Protein AF-A0AAD3CX55-F1 (afdb_monomer)

Mean predicted aligned error: 19.11 Å

Radius of gyration: 34.29 Å; Cα contacts (8 Å, |Δi|>4): 95; chains: 1; bounding box: 76×74×86 Å

Structure (mmCIF, N/CA/C/O backbone):
data_AF-A0AAD3CX55-F1
#
_entry.id   AF-A0AAD3CX55-F1
#
loop_
_atom_site.group_PDB
_atom_site.id
_atom_site.type_symbol
_atom_site.label_atom_id
_atom_site.label_alt_id
_atom_site.label_comp_id
_atom_site.label_asym_id
_atom_site.label_entity_id
_atom_site.label_seq_id
_atom_site.pdbx_PDB_ins_code
_atom_site.Cartn_x
_atom_site.Cartn_y
_atom_site.Cartn_z
_atom_site.occupancy
_atom_site.B_iso_or_equiv
_atom_site.auth_seq_id
_atom_site.auth_comp_id
_atom_site.auth_asym_id
_atom_site.auth_atom_id
_atom_site.pdbx_PDB_model_num
ATOM 1 N N . MET A 1 1 ? 18.102 -23.848 -0.482 1.00 54.81 1 MET A N 1
ATOM 2 C CA . MET A 1 1 ? 17.714 -22.697 -1.335 1.00 54.81 1 MET A CA 1
ATOM 3 C C . MET A 1 1 ? 17.842 -21.338 -0.644 1.00 54.81 1 MET A C 1
ATOM 5 O O . MET A 1 1 ? 18.483 -20.476 -1.224 1.00 54.81 1 MET A O 1
ATOM 9 N N . ARG A 1 2 ? 17.344 -21.134 0.589 1.00 57.88 2 ARG A N 1
ATOM 10 C CA . ARG A 1 2 ? 17.402 -19.818 1.277 1.00 57.88 2 ARG A CA 1
ATOM 11 C C . ARG A 1 2 ? 18.811 -19.206 1.385 1.00 57.88 2 ARG A C 1
ATOM 13 O O . ARG A 1 2 ? 18.970 -18.018 1.160 1.00 57.88 2 ARG A O 1
ATOM 20 N N . ARG A 1 3 ? 19.846 -20.026 1.621 1.00 59.53 3 ARG A N 1
ATOM 21 C CA . ARG A 1 3 ? 21.245 -19.557 1.704 1.00 59.53 3 ARG A CA 1
ATOM 22 C C . ARG A 1 3 ? 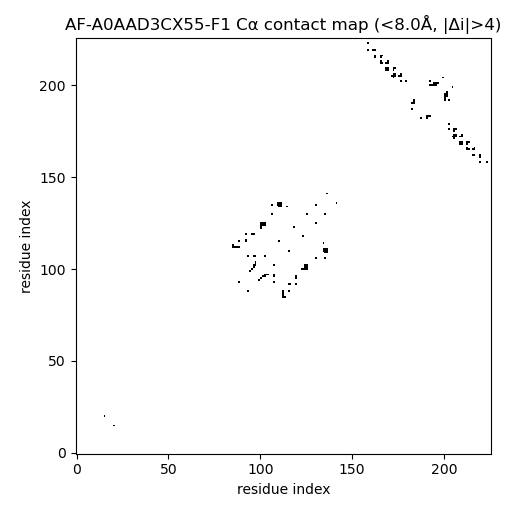21.802 -19.018 0.380 1.00 59.53 3 ARG A C 1
ATOM 24 O O . ARG A 1 3 ? 22.586 -18.081 0.404 1.00 59.53 3 ARG A O 1
ATOM 31 N N . LEU A 1 4 ? 21.372 -19.565 -0.761 1.00 69.25 4 LEU A N 1
ATOM 32 C CA . LEU A 1 4 ? 21.818 -19.093 -2.078 1.00 69.25 4 LEU A CA 1
ATOM 33 C C . LEU A 1 4 ? 21.201 -17.725 -2.409 1.00 69.25 4 LEU A C 1
ATOM 35 O O . LEU A 1 4 ? 21.863 -16.861 -2.970 1.00 69.25 4 LEU A O 1
ATOM 39 N N . GLN A 1 5 ? 19.947 -17.520 -2.000 1.00 72.75 5 GLN A N 1
ATOM 40 C CA . GLN A 1 5 ? 19.222 -16.266 -2.195 1.00 72.75 5 GLN A CA 1
ATOM 41 C C . GLN A 1 5 ? 19.818 -15.128 -1.356 1.00 72.75 5 GLN A C 1
ATOM 43 O O . GLN A 1 5 ? 19.959 -14.016 -1.854 1.00 72.75 5 GLN A O 1
ATOM 48 N N . THR A 1 6 ? 20.233 -15.407 -0.116 1.00 78.44 6 THR A N 1
ATOM 49 C CA . THR A 1 6 ? 20.917 -14.415 0.727 1.00 78.44 6 THR A CA 1
ATOM 50 C C . THR A 1 6 ? 22.265 -14.009 0.134 1.00 78.44 6 THR A C 1
ATOM 52 O O . THR A 1 6 ? 22.566 -12.823 0.081 1.00 78.44 6 THR A O 1
ATOM 55 N N . ILE A 1 7 ? 23.049 -14.968 -0.370 1.00 81.19 7 ILE A N 1
ATOM 56 C CA . ILE A 1 7 ? 24.344 -14.681 -1.008 1.00 81.19 7 ILE A CA 1
ATOM 57 C C . ILE A 1 7 ? 24.147 -13.842 -2.276 1.00 81.19 7 ILE A C 1
ATOM 59 O O . ILE A 1 7 ? 24.858 -12.861 -2.469 1.00 81.19 7 ILE A O 1
ATOM 63 N N . LEU A 1 8 ? 23.146 -14.170 -3.101 1.00 81.81 8 LEU A N 1
ATOM 64 C CA . LEU A 1 8 ? 22.839 -13.404 -4.308 1.00 81.81 8 LEU A CA 1
ATOM 65 C C . LEU A 1 8 ? 22.426 -11.960 -3.980 1.00 81.81 8 LEU A C 1
ATOM 67 O O . LEU A 1 8 ? 22.900 -11.040 -4.633 1.00 81.81 8 LEU A O 1
ATOM 71 N N . LEU A 1 9 ? 21.591 -11.752 -2.954 1.00 80.81 9 LEU A N 1
ATOM 72 C CA . LEU A 1 9 ? 21.161 -10.415 -2.526 1.00 80.81 9 LEU A CA 1
ATOM 73 C C . LEU A 1 9 ? 22.305 -9.586 -1.936 1.00 80.81 9 LEU A C 1
ATOM 75 O O . LEU A 1 9 ? 22.371 -8.387 -2.188 1.00 80.81 9 LEU A O 1
ATOM 79 N N . VAL A 1 10 ? 23.219 -10.212 -1.190 1.00 85.00 10 VAL A N 1
ATOM 80 C CA . VAL A 1 10 ? 24.410 -9.528 -0.665 1.00 85.00 10 VAL A CA 1
ATOM 81 C C . VAL A 1 10 ? 25.342 -9.132 -1.807 1.00 85.00 10 VAL A C 1
ATOM 83 O O . VAL A 1 10 ? 25.789 -7.992 -1.844 1.00 85.00 10 VAL A O 1
ATOM 86 N N . LEU A 1 11 ? 25.578 -10.019 -2.778 1.00 81.69 11 LEU A N 1
ATOM 87 C CA . LEU A 1 11 ? 26.397 -9.699 -3.950 1.00 81.69 11 LEU A CA 1
ATOM 88 C C . LEU A 1 11 ? 25.761 -8.603 -4.815 1.00 81.69 11 LEU A C 1
ATOM 90 O O . LEU A 1 11 ? 26.472 -7.715 -5.271 1.00 81.69 11 LEU A O 1
ATOM 94 N N . LEU A 1 12 ? 24.434 -8.606 -4.981 1.00 77.31 12 LEU A N 1
ATOM 95 C CA . LEU A 1 12 ? 23.715 -7.532 -5.673 1.00 77.31 12 LEU A CA 1
ATOM 96 C C . LEU A 1 12 ? 23.784 -6.208 -4.904 1.00 77.31 12 LEU A C 1
ATOM 98 O O . LEU A 1 12 ? 23.973 -5.162 -5.514 1.00 77.31 12 LEU A O 1
ATOM 102 N N . GLY A 1 13 ? 23.672 -6.245 -3.574 1.00 76.44 13 GLY A N 1
ATOM 103 C CA . GLY A 1 13 ? 23.802 -5.066 -2.719 1.00 76.44 13 GLY A CA 1
ATOM 104 C C . GLY A 1 13 ? 25.204 -4.460 -2.765 1.00 76.44 13 GLY A C 1
ATOM 105 O O . GLY A 1 13 ? 25.332 -3.246 -2.891 1.00 76.44 13 GLY A O 1
ATOM 106 N N . VAL A 1 14 ? 26.248 -5.296 -2.735 1.00 74.56 14 VAL A N 1
ATOM 107 C CA . VAL A 1 14 ? 27.645 -4.859 -2.887 1.00 74.56 14 VAL A CA 1
ATOM 108 C C . VAL A 1 14 ? 27.882 -4.307 -4.292 1.00 74.56 14 VAL A C 1
ATOM 110 O O . VAL A 1 14 ? 28.414 -3.213 -4.418 1.00 74.56 14 VAL A O 1
ATOM 113 N N . TYR A 1 15 ? 27.396 -4.986 -5.336 1.00 73.19 15 TYR A N 1
ATOM 114 C CA . TYR A 1 15 ? 27.537 -4.529 -6.720 1.00 73.19 15 TYR A CA 1
ATOM 115 C C . TYR A 1 15 ? 26.836 -3.187 -6.970 1.00 73.19 15 TYR A C 1
ATOM 117 O O . TYR A 1 15 ? 27.417 -2.305 -7.597 1.00 73.19 15 TYR A O 1
ATOM 125 N N . ILE A 1 16 ? 25.619 -2.993 -6.442 1.00 68.69 16 ILE A N 1
ATOM 126 C CA . ILE A 1 16 ? 24.891 -1.715 -6.523 1.00 68.69 16 ILE A CA 1
ATOM 127 C C . ILE A 1 16 ? 25.610 -0.638 -5.709 1.00 68.69 16 ILE A C 1
ATOM 129 O O . ILE A 1 16 ? 25.750 0.480 -6.185 1.00 68.69 16 ILE A O 1
ATOM 133 N N . HIS A 1 17 ? 26.097 -0.949 -4.507 1.00 71.12 17 HIS A N 1
ATOM 134 C CA . HIS A 1 17 ? 26.827 0.019 -3.687 1.00 71.12 17 HIS A CA 1
ATOM 135 C C . HIS A 1 17 ? 28.167 0.430 -4.319 1.00 71.12 17 HIS A C 1
ATOM 137 O O . HIS A 1 17 ? 28.607 1.561 -4.142 1.00 71.12 17 HIS A O 1
ATOM 143 N N . GLU A 1 18 ? 28.815 -0.464 -5.062 1.00 64.25 18 GLU A N 1
ATOM 144 C CA . GLU A 1 18 ? 30.083 -0.197 -5.744 1.00 64.25 18 GLU A CA 1
ATOM 145 C C . GLU A 1 18 ? 29.878 0.547 -7.074 1.00 64.25 18 GLU A C 1
ATOM 147 O O . GLU A 1 18 ? 30.649 1.444 -7.394 1.00 64.25 18 GLU A O 1
ATOM 152 N N . THR A 1 19 ? 28.787 0.271 -7.801 1.00 61.44 19 THR A N 1
ATOM 153 C CA . THR A 1 19 ? 28.426 1.013 -9.029 1.00 61.44 19 THR A CA 1
ATOM 154 C C . THR A 1 19 ? 27.764 2.366 -8.764 1.00 61.44 19 THR A C 1
ATOM 156 O O . THR A 1 19 ? 27.955 3.293 -9.546 1.00 61.44 19 THR A O 1
ATOM 159 N N . PHE A 1 20 ? 27.022 2.515 -7.664 1.00 58.84 20 PHE A N 1
ATOM 160 C CA . PHE A 1 20 ? 26.419 3.785 -7.228 1.00 58.84 20 PHE A CA 1
ATOM 161 C C . PHE A 1 20 ? 27.202 4.473 -6.104 1.00 58.84 20 PHE A C 1
ATOM 163 O O . PHE A 1 20 ? 26.755 5.481 -5.547 1.00 58.84 20 PHE A O 1
ATOM 170 N N . GLY A 1 21 ? 28.382 3.952 -5.773 1.00 50.09 21 GLY A N 1
ATOM 171 C CA . GLY A 1 21 ? 29.293 4.573 -4.832 1.00 50.09 21 GLY A CA 1
ATOM 172 C C . GLY A 1 21 ? 29.711 5.948 -5.340 1.00 50.09 21 GLY A C 1
ATOM 173 O O . GLY A 1 21 ? 30.349 6.068 -6.379 1.00 50.09 21 GLY A O 1
ATOM 174 N N . PHE A 1 22 ? 29.400 6.974 -4.545 1.00 46.91 22 PHE A N 1
ATOM 175 C CA . PHE A 1 22 ? 29.919 8.340 -4.662 1.00 46.91 22 PHE A CA 1
ATOM 176 C C . PHE A 1 22 ? 29.215 9.309 -5.631 1.00 46.91 22 PHE A C 1
ATOM 178 O O . PHE A 1 22 ? 29.844 10.033 -6.395 1.00 46.91 22 PHE A O 1
ATOM 185 N N . VAL A 1 23 ? 27.904 9.487 -5.465 1.00 45.22 23 VAL A N 1
ATOM 186 C CA . VAL A 1 23 ? 27.331 10.843 -5.564 1.00 45.22 23 VAL A CA 1
ATOM 187 C C . VAL A 1 23 ? 26.742 11.195 -4.207 1.00 45.22 23 VAL A C 1
ATOM 189 O O . VAL A 1 23 ? 25.539 11.125 -3.978 1.00 45.22 23 VAL A O 1
ATOM 192 N N . THR A 1 24 ? 27.612 11.548 -3.262 1.00 45.56 24 THR A N 1
ATOM 193 C CA . THR A 1 24 ? 27.180 12.396 -2.154 1.00 45.56 24 THR A CA 1
ATOM 194 C C . THR A 1 24 ? 26.895 13.772 -2.758 1.00 45.56 24 THR A C 1
ATOM 196 O O . THR A 1 24 ? 27.799 14.382 -3.335 1.00 45.56 24 THR A O 1
ATOM 199 N N . PRO A 1 25 ? 25.657 14.293 -2.697 1.00 45.31 25 PRO A N 1
ATOM 200 C CA . PRO A 1 25 ? 25.433 15.681 -3.049 1.00 45.31 25 PRO A CA 1
ATOM 201 C C . PRO A 1 25 ? 26.160 16.527 -2.002 1.00 45.31 25 PRO A C 1
ATOM 203 O O . PRO A 1 25 ? 25.707 16.680 -0.868 1.00 45.31 25 PRO A O 1
ATOM 206 N N . SER A 1 26 ? 27.330 17.041 -2.381 1.00 44.09 26 SER A N 1
ATOM 207 C CA . SER A 1 26 ? 27.997 18.130 -1.682 1.00 44.09 26 SER A CA 1
ATOM 208 C C . SER A 1 26 ? 27.007 19.291 -1.607 1.00 44.09 26 SER A C 1
ATOM 210 O O . SER A 1 26 ? 26.743 19.975 -2.596 1.00 44.09 26 SER A O 1
ATOM 212 N N . LEU A 1 27 ? 26.396 19.463 -0.434 1.00 48.78 27 LEU A N 1
ATOM 213 C CA . LEU A 1 27 ? 25.555 20.600 -0.077 1.00 48.78 27 LEU A CA 1
ATOM 214 C C . LEU A 1 27 ? 26.445 21.844 0.036 1.00 48.78 27 LEU A C 1
ATOM 216 O O . LEU A 1 27 ? 26.740 22.330 1.125 1.00 48.78 27 LEU A O 1
ATOM 220 N N . GLN A 1 28 ? 26.889 22.369 -1.102 1.00 50.47 28 GLN A N 1
ATOM 221 C CA . GLN A 1 28 ? 27.401 23.725 -1.188 1.00 50.47 28 GLN A CA 1
ATOM 222 C C . GLN A 1 28 ? 26.455 24.581 -2.027 1.00 50.47 28 GLN A C 1
ATOM 224 O O . GLN A 1 28 ? 26.295 24.395 -3.225 1.00 50.47 28 GLN A O 1
ATOM 229 N N . ASN A 1 29 ? 25.880 25.568 -1.339 1.00 50.28 29 ASN A N 1
ATOM 230 C CA . ASN A 1 29 ? 25.383 26.829 -1.874 1.00 50.28 29 ASN A CA 1
ATOM 231 C C . ASN A 1 29 ? 24.276 26.784 -2.934 1.00 50.28 29 ASN A C 1
ATOM 233 O O . ASN A 1 29 ? 24.518 26.940 -4.123 1.00 50.28 29 ASN A O 1
ATOM 237 N N . THR A 1 30 ? 23.037 26.884 -2.454 1.00 45.19 30 THR A N 1
ATOM 238 C CA . THR A 1 30 ? 22.093 27.858 -3.022 1.00 45.19 30 THR A CA 1
ATOM 239 C C . THR A 1 30 ? 21.435 28.665 -1.901 1.00 45.19 30 THR A C 1
ATOM 241 O O . THR A 1 30 ? 20.287 28.471 -1.512 1.00 45.19 30 THR A O 1
ATOM 244 N N . LYS A 1 31 ? 22.181 29.649 -1.381 1.00 53.34 31 LYS A N 1
ATOM 245 C CA . LYS A 1 31 ? 21.567 30.882 -0.876 1.00 53.34 31 LYS A CA 1
ATOM 246 C C . LYS A 1 31 ? 20.930 31.587 -2.074 1.00 53.34 31 LYS A C 1
ATOM 248 O O . LYS A 1 31 ? 21.621 32.367 -2.707 1.00 53.34 31 LYS A O 1
ATOM 253 N N . LEU A 1 32 ? 19.673 31.304 -2.409 1.00 55.66 32 LEU A N 1
ATOM 254 C CA . LEU A 1 32 ? 18.788 32.257 -3.095 1.00 55.66 32 LEU A CA 1
ATOM 255 C C . LEU A 1 32 ? 17.376 31.667 -3.236 1.00 55.66 32 LEU A C 1
ATOM 257 O O . LEU A 1 32 ? 16.954 31.291 -4.318 1.00 55.66 32 LEU A O 1
ATOM 261 N N . PHE A 1 33 ? 16.605 31.611 -2.151 1.00 45.16 33 PHE A N 1
ATOM 262 C CA . PHE A 1 33 ? 15.153 31.722 -2.297 1.00 45.16 33 PHE A CA 1
ATOM 263 C C . PHE A 1 33 ? 14.591 32.600 -1.187 1.00 45.16 33 PHE A C 1
ATOM 265 O O . PHE A 1 33 ? 14.435 32.216 -0.030 1.00 45.16 33 PHE A O 1
ATOM 272 N N . SER A 1 34 ? 14.377 33.846 -1.591 1.00 49.59 34 SER A N 1
ATOM 273 C CA . SER A 1 34 ? 13.766 34.915 -0.829 1.00 49.59 34 SER A CA 1
ATOM 274 C C . SER A 1 34 ? 12.289 34.606 -0.568 1.00 49.59 34 SER A C 1
ATOM 276 O O . SER A 1 34 ? 11.504 34.414 -1.493 1.00 49.59 34 SER A O 1
ATOM 278 N N . SER A 1 35 ? 11.952 34.570 0.720 1.00 54.66 35 SER A N 1
ATOM 279 C CA . SER A 1 35 ? 10.724 35.082 1.333 1.00 54.66 35 SER A CA 1
ATOM 280 C C . SER A 1 35 ? 9.385 34.793 0.634 1.00 54.66 35 SER A C 1
ATOM 282 O O . SER A 1 35 ? 8.845 35.609 -0.114 1.00 54.66 35 SER A O 1
ATOM 284 N N . LYS A 1 36 ? 8.743 33.688 1.031 1.00 49.25 36 LYS A N 1
ATOM 285 C CA . LYS A 1 36 ? 7.276 33.615 1.097 1.00 49.25 36 LYS A CA 1
ATOM 286 C C . LYS A 1 36 ? 6.848 33.167 2.492 1.00 49.25 36 LYS A C 1
ATOM 288 O O . LYS A 1 36 ? 7.008 32.013 2.867 1.00 49.25 36 LYS A O 1
ATOM 293 N N . LYS A 1 37 ? 6.333 34.151 3.239 1.00 51.78 37 LYS A N 1
ATOM 294 C CA . LYS A 1 37 ? 5.569 34.092 4.496 1.00 51.78 37 LYS A CA 1
ATOM 295 C C . LYS A 1 37 ? 5.225 32.679 4.980 1.00 51.78 37 LYS A C 1
ATOM 297 O O . LYS A 1 37 ? 4.217 32.090 4.597 1.00 51.78 37 LYS A O 1
ATOM 302 N N . GLN A 1 38 ? 6.025 32.219 5.930 1.00 44.81 38 GLN A N 1
ATOM 303 C CA . GLN A 1 38 ? 5.695 31.136 6.839 1.00 44.81 38 GLN A CA 1
ATOM 304 C C . GLN A 1 38 ? 4.594 31.651 7.780 1.00 44.81 38 GLN A C 1
ATOM 306 O O . GLN A 1 38 ? 4.849 32.420 8.705 1.00 44.81 38 GLN A O 1
ATOM 311 N N . LYS A 1 39 ? 3.336 31.307 7.479 1.00 56.25 39 LYS A N 1
ATOM 312 C CA . LYS A 1 39 ? 2.193 31.560 8.363 1.00 56.25 39 LYS A CA 1
ATOM 313 C C . LYS A 1 39 ? 2.392 30.684 9.600 1.00 56.25 39 LYS A C 1
ATOM 315 O O . LYS A 1 39 ? 2.291 29.460 9.525 1.00 56.25 39 LYS A O 1
ATOM 320 N N . SER A 1 40 ? 2.785 31.330 10.692 1.00 52.09 40 SER A N 1
ATOM 321 C CA . SER A 1 40 ? 3.033 30.734 11.996 1.00 52.09 40 SER A CA 1
ATOM 322 C C . S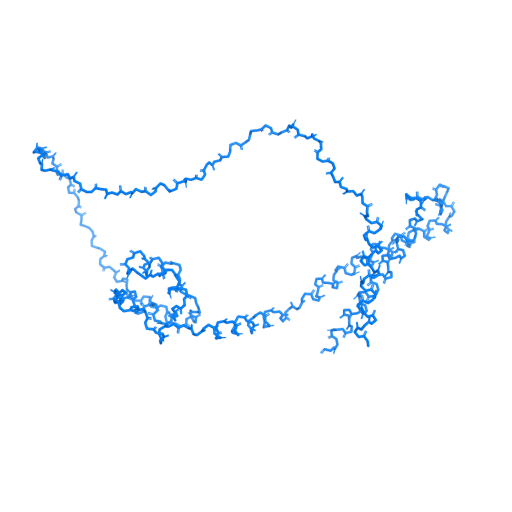ER A 1 40 ? 1.847 29.874 12.432 1.00 52.09 40 SER A C 1
ATOM 324 O O . SER A 1 40 ? 0.691 30.297 12.394 1.00 52.09 40 SER A O 1
ATOM 326 N N . ARG A 1 41 ? 2.140 28.639 12.845 1.00 48.91 41 ARG A N 1
ATOM 327 C CA . ARG A 1 41 ? 1.195 27.836 13.620 1.00 48.91 41 ARG A CA 1
ATOM 328 C C . ARG A 1 41 ? 1.042 28.495 14.998 1.00 48.91 41 ARG A C 1
ATOM 330 O O . ARG A 1 41 ? 2.063 28.876 15.575 1.00 48.91 41 ARG A O 1
ATOM 337 N N . PRO A 1 42 ? -0.181 28.645 15.531 1.00 52.53 42 PRO A N 1
ATOM 338 C CA . PRO A 1 42 ? -0.367 29.145 16.882 1.00 52.53 42 PRO A CA 1
ATOM 339 C C . PRO A 1 42 ? 0.176 28.118 17.878 1.00 52.53 42 PRO A C 1
ATOM 341 O O . PRO A 1 42 ? -0.262 26.971 17.914 1.00 52.53 42 PRO A O 1
ATOM 344 N N . SER A 1 43 ? 1.167 28.554 18.652 1.00 53.78 43 SER A N 1
ATOM 345 C CA . SER A 1 43 ? 1.629 27.884 19.861 1.00 53.78 43 SER A CA 1
ATOM 346 C C . SER A 1 43 ? 0.526 28.007 20.910 1.00 53.78 43 SER A C 1
ATOM 348 O O . SER A 1 43 ? 0.166 29.120 21.300 1.00 53.78 43 SER A O 1
ATOM 350 N N . TYR A 1 44 ? -0.060 26.884 21.317 1.00 58.16 44 TYR A N 1
ATOM 351 C CA . TYR A 1 44 ? -1.072 26.851 22.369 1.00 58.16 44 TYR A CA 1
ATOM 352 C C . TYR A 1 44 ? -0.362 27.098 23.699 1.00 58.16 44 TYR A C 1
ATOM 354 O O . TYR A 1 44 ? 0.297 26.221 24.254 1.00 58.16 44 TYR A O 1
ATOM 362 N N . ARG A 1 45 ? -0.452 28.341 24.171 1.00 50.53 45 ARG A N 1
ATOM 363 C CA . ARG A 1 45 ? -0.052 28.739 25.515 1.00 50.53 45 ARG A CA 1
ATOM 364 C C . ARG A 1 45 ? -1.067 28.128 26.478 1.00 50.53 45 ARG A C 1
ATOM 366 O O . ARG A 1 45 ? -2.245 28.474 26.421 1.00 50.53 45 ARG A O 1
ATOM 373 N N . ILE A 1 46 ? -0.607 27.199 27.309 1.00 50.66 46 ILE A N 1
ATOM 374 C CA . ILE A 1 46 ? -1.345 26.695 28.467 1.00 50.66 46 ILE A CA 1
ATOM 375 C C . ILE A 1 46 ? -1.634 27.915 29.349 1.00 50.66 46 ILE A C 1
ATOM 377 O O . ILE A 1 46 ? -0.711 28.536 29.870 1.00 50.66 46 ILE A O 1
ATOM 381 N N . PHE A 1 47 ? -2.900 28.322 29.407 1.00 49.81 47 PHE A N 1
ATOM 382 C CA . PHE A 1 47 ? -3.385 29.312 30.361 1.00 49.81 47 PHE A CA 1
ATOM 383 C C . PHE A 1 47 ? -3.728 28.553 31.641 1.00 49.81 47 PHE A C 1
ATOM 385 O O . PHE A 1 47 ? -4.784 27.928 31.732 1.00 49.81 47 PHE A O 1
ATOM 392 N N . GLU A 1 48 ? -2.819 28.588 32.611 1.00 55.78 48 GLU A N 1
ATOM 393 C CA . GLU A 1 48 ? -3.184 28.400 34.012 1.00 55.78 48 GLU A CA 1
ATOM 394 C C . GLU A 1 48 ? -4.064 29.593 34.390 1.00 55.78 48 GLU A C 1
ATOM 396 O O . GLU A 1 48 ? -3.621 30.742 34.410 1.00 55.78 48 GLU A O 1
ATOM 401 N N . LYS A 1 49 ? -5.362 29.333 34.554 1.00 50.88 49 LYS A N 1
ATOM 402 C CA . LYS A 1 49 ? -6.321 30.315 35.045 1.00 50.88 49 LYS A CA 1
ATOM 403 C C . LYS A 1 49 ? -6.352 30.188 36.562 1.00 50.88 49 LYS A C 1
ATOM 405 O O . LYS A 1 49 ? -7.103 29.384 37.102 1.00 50.88 49 LYS A O 1
ATOM 410 N N . GLU A 1 50 ? -5.496 30.965 37.208 1.00 54.00 50 GLU A N 1
ATOM 411 C CA . GLU A 1 50 ? -5.591 31.283 38.628 1.00 54.00 50 GLU A CA 1
ATOM 412 C C . GLU A 1 50 ? -6.848 32.146 38.818 1.00 54.00 50 GLU A C 1
ATOM 414 O O . GLU A 1 50 ? -7.050 33.153 38.132 1.00 54.00 50 GLU A O 1
ATOM 419 N N . SER A 1 51 ? -7.770 31.656 39.639 1.00 49.50 51 SER A N 1
ATOM 420 C CA . SER A 1 51 ? -9.053 32.281 39.923 1.00 49.50 51 SER A CA 1
ATOM 421 C C . SER A 1 51 ? -8.957 33.074 41.217 1.00 49.50 51 SER A C 1
ATOM 423 O O . SER A 1 51 ? -9.106 32.492 42.282 1.00 49.50 51 SER A O 1
ATOM 425 N N . ASP A 1 52 ? -8.779 34.383 41.095 1.00 58.97 52 ASP A N 1
ATOM 426 C CA . ASP A 1 52 ? -9.128 35.358 42.125 1.00 58.97 52 ASP A CA 1
ATOM 427 C C . ASP A 1 52 ? -9.685 36.585 41.405 1.00 58.97 52 ASP A C 1
ATOM 429 O O . ASP A 1 52 ? -8.953 37.301 40.721 1.00 58.97 52 ASP A O 1
ATOM 433 N N . VAL A 1 53 ? -11.001 36.795 41.490 1.00 52.69 53 VAL A N 1
ATOM 434 C CA . VAL A 1 53 ? -11.601 38.097 41.189 1.00 52.69 53 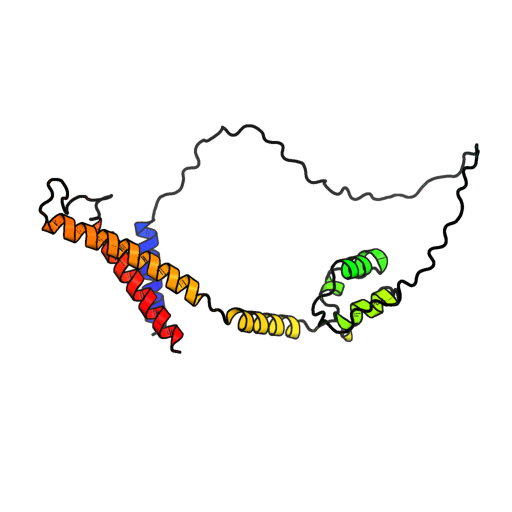VAL A CA 1
ATOM 435 C C . VAL A 1 53 ? -12.678 38.380 42.217 1.00 52.69 53 VAL A C 1
ATOM 437 O O . VAL A 1 53 ? -13.744 37.760 42.234 1.00 52.69 53 VAL A O 1
ATOM 440 N N . ASP A 1 54 ? -12.317 39.353 43.040 1.00 47.97 54 ASP A N 1
ATOM 441 C CA . ASP A 1 54 ? -13.145 40.112 43.943 1.00 47.97 54 ASP A CA 1
ATOM 442 C C . ASP A 1 54 ? -14.336 40.796 43.262 1.00 47.97 54 ASP A C 1
ATOM 444 O O . ASP A 1 54 ? -14.376 41.123 42.075 1.00 47.97 54 ASP A O 1
ATOM 448 N N . GLU A 1 55 ? -15.301 41.020 44.132 1.00 52.72 55 GLU A N 1
ATOM 449 C CA . GLU A 1 55 ? -16.525 41.787 44.044 1.00 52.72 55 GLU A CA 1
ATOM 450 C C . GLU A 1 55 ? -16.341 43.226 43.513 1.00 52.72 55 GLU A C 1
ATOM 452 O O . GLU A 1 55 ? -15.293 43.847 43.680 1.00 52.72 55 GLU A O 1
ATOM 457 N N . ASN A 1 56 ? -17.453 43.784 43.009 1.00 57.84 56 ASN A N 1
ATOM 458 C CA . ASN A 1 56 ? -17.741 45.217 42.828 1.00 57.84 56 ASN A CA 1
ATOM 459 C C . ASN A 1 56 ? -17.447 45.825 41.437 1.00 57.84 56 ASN A C 1
ATOM 461 O O . ASN A 1 56 ? -16.306 46.054 41.064 1.00 57.84 56 ASN A O 1
ATOM 465 N N . VAL A 1 57 ? -18.507 46.161 40.687 1.00 51.84 57 VAL A N 1
ATOM 466 C CA . VAL A 1 57 ? -18.911 47.555 40.394 1.00 51.84 57 VAL A CA 1
ATOM 467 C C . VAL A 1 57 ? -20.221 47.557 39.588 1.00 51.84 57 VAL A C 1
ATOM 469 O O . VAL A 1 57 ? -20.367 46.936 38.538 1.00 51.84 57 VAL A O 1
ATOM 472 N N . ILE A 1 58 ? -21.177 48.301 40.135 1.00 52.12 58 ILE A N 1
ATOM 473 C CA . ILE A 1 58 ? -22.490 48.681 39.609 1.00 52.12 58 ILE A CA 1
ATOM 474 C C . ILE A 1 58 ? -22.329 49.609 38.391 1.00 52.12 58 ILE A C 1
ATOM 476 O O . ILE A 1 58 ? -21.532 50.540 38.464 1.00 52.12 58 ILE A O 1
ATOM 480 N N . ALA A 1 59 ? -23.138 49.430 37.336 1.00 47.50 59 ALA A N 1
ATOM 481 C CA . ALA A 1 59 ? -24.044 50.462 36.787 1.00 47.50 59 ALA A CA 1
ATOM 482 C C . ALA A 1 59 ? -24.424 50.250 35.301 1.00 47.50 59 ALA A C 1
ATOM 484 O O . ALA A 1 59 ? -23.568 50.106 34.433 1.00 47.50 59 ALA A O 1
ATOM 485 N N . SER A 1 60 ? -25.733 50.402 35.051 1.00 44.12 60 SER A N 1
ATOM 486 C CA . SER A 1 60 ? -26.358 50.960 33.833 1.00 44.12 60 SER A CA 1
ATOM 487 C C . SER A 1 60 ? -26.762 50.022 32.676 1.00 44.12 60 SER A C 1
ATOM 489 O O . SER A 1 60 ? -26.055 49.854 31.689 1.00 44.12 60 SER A O 1
ATOM 491 N N . LEU A 1 61 ? -28.011 49.538 32.765 1.00 51.50 61 LEU A N 1
ATOM 492 C CA . LEU A 1 61 ? -28.997 49.444 31.657 1.00 51.50 61 LEU A CA 1
ATOM 493 C C . LEU A 1 61 ? -29.290 50.854 31.068 1.00 51.50 61 LEU A C 1
ATOM 495 O O . LEU A 1 61 ? -28.965 51.812 31.778 1.00 51.50 61 LEU A O 1
ATOM 499 N N . PRO A 1 62 ? -29.956 51.066 29.893 1.00 61.94 62 PRO A N 1
ATOM 500 C CA . PRO A 1 62 ? -30.929 50.213 29.152 1.00 61.94 62 PRO A CA 1
ATOM 501 C C . PRO A 1 62 ? -30.789 50.337 27.586 1.00 61.94 62 PRO A C 1
ATOM 503 O O . PRO A 1 62 ? -29.721 50.756 27.146 1.00 61.94 62 PRO A O 1
ATOM 506 N N . PRO A 1 63 ? -31.810 50.140 26.701 1.00 59.28 63 PRO A N 1
ATOM 507 C CA . PRO A 1 63 ? -33.004 49.270 26.683 1.00 59.28 63 PRO A CA 1
ATOM 508 C C . PRO A 1 63 ? -33.138 48.371 25.415 1.00 59.28 63 PRO A C 1
ATOM 510 O O . PRO A 1 63 ? -32.630 48.672 24.343 1.00 59.28 63 PRO A O 1
ATOM 513 N N . SER A 1 64 ? -33.949 47.316 25.556 1.00 48.78 64 SER A N 1
ATOM 514 C CA . SER A 1 64 ? -35.032 46.870 24.652 1.00 48.78 64 SER A CA 1
ATOM 515 C C . SER A 1 64 ? -34.868 46.963 23.119 1.00 48.78 64 SER A C 1
ATOM 517 O O . SER A 1 64 ? -35.020 48.031 22.530 1.00 48.78 64 SER A O 1
ATOM 519 N N . ALA A 1 65 ? -34.768 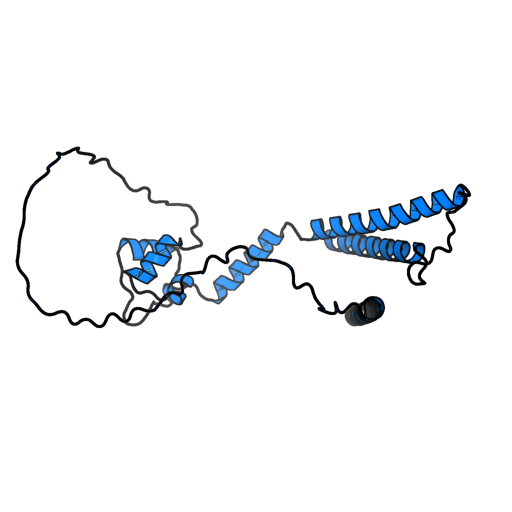45.798 22.469 1.00 47.94 65 ALA A N 1
ATOM 520 C CA . ALA A 1 65 ? -35.348 45.563 21.146 1.00 47.94 65 ALA A CA 1
ATOM 521 C C . ALA A 1 65 ? -35.788 44.094 21.022 1.00 47.94 65 ALA A C 1
ATOM 523 O O . ALA A 1 65 ? -34.975 43.188 20.850 1.00 47.94 65 ALA A O 1
ATOM 524 N N . THR A 1 66 ? -37.095 43.893 21.158 1.00 57.09 66 THR A N 1
ATOM 525 C CA . THR A 1 66 ? -37.858 42.688 20.813 1.00 57.09 66 THR A CA 1
ATOM 526 C C . THR A 1 66 ? -37.863 42.492 19.292 1.00 57.09 66 THR A C 1
ATOM 528 O O . THR A 1 66 ? -38.023 43.467 18.557 1.00 57.09 66 THR A O 1
ATOM 531 N N . PRO A 1 67 ? -37.692 41.254 18.812 1.00 54.78 67 PRO A N 1
ATOM 532 C CA . PRO A 1 67 ? -38.701 40.658 17.925 1.00 54.78 67 PRO A CA 1
ATOM 533 C C . PRO A 1 67 ? -39.010 39.222 18.395 1.00 54.78 67 PRO A C 1
ATOM 535 O O . PRO A 1 67 ? -38.105 38.418 18.598 1.00 54.78 67 PRO A O 1
ATOM 538 N N . GLU A 1 68 ? -40.234 38.927 18.839 1.00 51.78 68 GLU A N 1
ATOM 539 C CA . GLU A 1 68 ? -41.301 38.337 18.001 1.00 51.78 68 GLU A CA 1
ATOM 540 C C . GLU A 1 68 ? -40.747 37.185 17.145 1.00 51.78 68 GLU A C 1
ATOM 542 O O . GLU A 1 68 ? -40.064 37.402 16.154 1.00 51.78 68 GLU A O 1
ATOM 547 N N . ALA A 1 69 ? -40.726 35.971 17.699 1.00 57.03 69 ALA A N 1
ATOM 548 C CA . ALA A 1 69 ? -41.818 34.997 17.616 1.00 57.03 69 ALA A CA 1
ATOM 549 C C . ALA A 1 69 ? -42.048 34.532 16.174 1.00 57.03 69 ALA A C 1
ATOM 551 O O . ALA A 1 69 ? -42.972 34.994 15.524 1.00 57.03 69 ALA A O 1
ATOM 552 N N . ASP A 1 70 ? -41.237 33.567 15.739 1.00 46.03 70 ASP A N 1
ATOM 553 C CA . ASP A 1 70 ? -41.686 32.578 14.767 1.00 46.03 70 ASP A CA 1
ATOM 554 C C . ASP A 1 70 ? -41.340 31.179 15.276 1.00 46.03 70 ASP A C 1
ATOM 556 O O . ASP A 1 70 ? -40.191 30.790 15.500 1.00 46.03 70 ASP A O 1
ATOM 560 N N . ASP A 1 71 ? -42.435 30.484 15.532 1.00 53.97 71 ASP A N 1
ATOM 561 C CA . ASP A 1 71 ? -42.611 29.102 15.907 1.00 53.97 71 ASP A CA 1
ATOM 562 C C . ASP A 1 71 ? -42.086 28.192 14.789 1.00 53.97 71 ASP A C 1
ATOM 564 O O . ASP A 1 71 ? -42.681 28.083 13.719 1.00 53.97 71 ASP A O 1
ATOM 568 N N . ILE A 1 72 ? -40.948 27.541 15.032 1.00 60.03 72 ILE A N 1
ATOM 569 C CA . ILE A 1 72 ? -40.502 26.389 14.242 1.00 60.03 72 ILE A CA 1
ATOM 570 C C . ILE A 1 72 ? -40.232 25.238 15.209 1.00 60.03 72 ILE A C 1
ATOM 572 O O . ILE A 1 72 ? -39.123 24.716 15.336 1.00 60.03 72 ILE A O 1
ATOM 576 N N . SER A 1 73 ? -41.284 24.853 15.932 1.00 56.25 73 SER A N 1
ATOM 577 C CA . SER A 1 73 ? -41.412 23.514 16.500 1.00 56.25 73 SER A CA 1
ATOM 578 C C . SER A 1 73 ? -41.611 22.504 15.366 1.00 56.25 73 SER A C 1
ATOM 580 O O . SER A 1 73 ? -42.708 21.994 15.161 1.00 56.25 73 SER A O 1
ATOM 582 N N . GLU A 1 74 ? -40.552 22.194 14.617 1.00 52.53 74 GLU A N 1
ATOM 583 C CA . GLU A 1 74 ? -40.567 21.099 13.645 1.00 52.53 74 GLU A CA 1
ATOM 584 C C . GLU A 1 74 ? -39.525 20.047 14.027 1.00 52.53 74 GLU A C 1
ATOM 586 O O . GLU A 1 74 ? -38.339 20.138 13.722 1.00 52.53 74 GLU A O 1
ATOM 591 N N . LEU A 1 75 ? -40.021 19.068 14.789 1.00 52.59 75 LEU A N 1
ATOM 592 C CA . LEU A 1 75 ? -39.629 17.659 14.801 1.00 52.59 75 LEU A CA 1
ATOM 593 C C . LEU A 1 75 ? -38.331 17.312 14.034 1.00 52.59 75 LEU A C 1
ATOM 595 O O . LEU A 1 75 ? -38.359 16.661 12.990 1.00 52.59 75 LEU A O 1
ATOM 599 N N . ALA A 1 76 ? -37.171 17.570 14.638 1.00 51.12 76 ALA A N 1
ATOM 600 C CA . ALA A 1 76 ? -35.976 16.768 14.372 1.00 51.12 76 ALA A CA 1
ATOM 601 C C . ALA A 1 76 ? -36.107 15.436 15.133 1.00 51.12 76 ALA A C 1
ATOM 603 O O . ALA A 1 76 ? -35.437 15.173 16.129 1.00 51.12 76 ALA A O 1
ATOM 604 N N . LYS A 1 77 ? -37.073 14.634 14.682 1.00 44.72 77 LYS A N 1
ATOM 605 C CA . LYS A 1 77 ? -37.335 13.264 15.107 1.00 44.72 77 LYS A CA 1
ATOM 606 C C . LYS A 1 77 ? -36.151 12.399 14.687 1.00 44.72 77 LYS A C 1
ATOM 608 O O . LYS A 1 77 ? -35.909 12.251 13.494 1.00 44.72 77 LYS A O 1
ATOM 613 N N . ASP A 1 78 ? -35.438 11.874 15.680 1.00 46.81 78 ASP A N 1
ATOM 614 C CA . ASP A 1 78 ? -34.614 10.662 15.647 1.00 46.81 78 ASP A CA 1
ATOM 615 C C . ASP A 1 78 ? -34.182 10.185 14.254 1.00 46.81 78 ASP A C 1
ATOM 617 O O . ASP A 1 78 ? -34.641 9.162 13.744 1.00 46.81 78 ASP A O 1
ATOM 621 N N . ALA A 1 79 ? -33.216 10.880 13.655 1.00 47.94 79 ALA A N 1
ATOM 622 C CA . ALA A 1 79 ? -32.344 10.248 12.676 1.00 47.94 79 ALA A CA 1
ATOM 623 C C . ALA A 1 79 ? -31.286 9.451 13.452 1.00 47.94 79 ALA A C 1
ATOM 625 O O . ALA A 1 79 ? -30.119 9.835 13.503 1.00 47.94 79 ALA A O 1
ATOM 626 N N . SER A 1 80 ? -31.720 8.378 14.120 1.00 49.12 80 SER A N 1
ATOM 627 C CA . SER A 1 80 ? -30.821 7.356 14.650 1.00 49.12 80 SER A CA 1
ATOM 628 C C . SER A 1 80 ? -30.226 6.613 13.451 1.00 49.12 80 SER A C 1
ATOM 630 O O . SER A 1 80 ? -30.979 5.980 12.706 1.00 49.12 80 SER A O 1
ATOM 632 N N . PRO A 1 81 ? -28.909 6.698 13.196 1.00 56.47 81 PRO A N 1
ATOM 633 C CA . PRO A 1 81 ? -28.265 5.913 12.156 1.00 56.47 81 PRO A CA 1
ATOM 634 C C . PRO A 1 81 ? -28.110 4.465 12.650 1.00 56.47 81 PRO A C 1
ATOM 636 O O . PRO A 1 81 ? -27.007 4.001 12.934 1.00 56.47 81 PRO A O 1
ATOM 639 N N . GLU A 1 82 ? -29.224 3.747 12.787 1.00 50.06 82 GLU A N 1
ATOM 640 C CA . GLU A 1 82 ? -29.211 2.302 12.991 1.00 50.06 82 GLU A CA 1
ATOM 641 C C . GLU A 1 82 ? -28.821 1.624 11.675 1.00 50.06 82 GLU A C 1
ATOM 643 O O . GLU A 1 82 ? -29.554 1.664 10.689 1.00 50.06 82 GLU A O 1
ATOM 648 N N . GLY A 1 83 ? -27.647 0.994 11.656 1.00 48.09 83 GLY A N 1
ATOM 649 C CA . GLY A 1 83 ? -27.364 -0.082 10.703 1.00 48.09 83 GLY A CA 1
ATOM 650 C C . GLY A 1 83 ? -26.026 -0.029 9.978 1.00 48.09 83 GLY A C 1
ATOM 651 O O . GLY A 1 83 ? -25.621 -1.039 9.410 1.00 48.09 83 GLY A O 1
ATOM 652 N N . THR A 1 84 ? -25.286 1.079 10.014 1.00 46.84 84 THR A N 1
ATOM 653 C CA . THR A 1 84 ? -23.970 1.112 9.361 1.00 46.84 84 THR A CA 1
ATOM 654 C C . THR A 1 84 ? -22.905 0.747 10.372 1.00 46.84 84 THR A C 1
ATOM 656 O O . THR A 1 84 ? -22.433 1.630 11.065 1.00 46.84 84 THR A O 1
ATOM 659 N N . SER A 1 85 ? -22.551 -0.537 10.456 1.00 50.53 85 SER A N 1
ATOM 660 C CA . SER A 1 85 ? -21.351 -1.103 11.100 1.00 50.53 85 SER A CA 1
ATOM 661 C C . SER A 1 85 ? -20.261 -0.067 11.442 1.00 50.53 85 SER A C 1
ATOM 663 O O . SER A 1 85 ? -19.305 0.137 10.683 1.00 50.53 85 SER A O 1
ATOM 665 N N . VAL A 1 86 ? -20.418 0.626 12.575 1.00 57.22 86 VAL A N 1
ATOM 666 C CA . VAL A 1 86 ? -19.512 1.693 13.000 1.00 57.22 86 VAL A CA 1
ATOM 667 C C . VAL A 1 86 ? -18.356 1.012 13.712 1.00 57.22 86 VAL A C 1
ATOM 669 O O . VAL A 1 86 ? -18.320 0.923 14.928 1.00 57.22 86 VAL A O 1
ATOM 672 N N . LEU A 1 87 ? -17.390 0.503 12.952 1.00 68.62 87 LEU A N 1
ATOM 673 C CA . LEU A 1 87 ? -16.150 -0.031 13.531 1.00 68.62 87 LEU A CA 1
ATOM 674 C C . LEU A 1 87 ? -15.281 1.068 14.164 1.00 68.62 87 LEU A C 1
ATOM 676 O O . LEU A 1 87 ? -14.298 0.769 14.834 1.00 68.62 87 LEU A O 1
ATOM 680 N N . PHE A 1 88 ? -15.632 2.342 13.963 1.00 80.94 88 PHE A N 1
ATOM 681 C CA . PHE A 1 88 ? -14.849 3.480 14.421 1.00 80.94 88 PHE A CA 1
ATOM 682 C C . PHE A 1 88 ? -15.721 4.554 15.060 1.00 80.94 88 PHE A C 1
ATOM 684 O O . PHE A 1 88 ? -16.599 5.121 14.418 1.00 80.94 88 PHE A O 1
ATOM 691 N N . ILE A 1 89 ? -15.410 4.913 16.304 1.00 89.19 89 ILE A N 1
ATOM 692 C CA . ILE A 1 89 ? -16.037 6.045 16.995 1.00 89.19 89 ILE A CA 1
ATOM 693 C C . ILE A 1 89 ? -15.773 7.337 16.202 1.00 89.19 89 ILE A C 1
ATOM 695 O O . ILE A 1 89 ? -14.616 7.689 15.945 1.00 89.19 89 ILE A O 1
ATOM 699 N N . ASN A 1 90 ? -16.840 8.057 15.838 1.00 91.75 90 ASN A N 1
ATOM 700 C CA . ASN A 1 90 ? -16.766 9.328 15.110 1.00 91.75 90 ASN A CA 1
ATOM 701 C C . ASN A 1 90 ? -15.936 10.367 15.897 1.00 91.75 90 ASN A C 1
ATOM 703 O O . ASN A 1 90 ? -15.985 10.418 17.126 1.00 91.75 90 ASN A O 1
ATOM 707 N N . GLN A 1 91 ? -15.185 11.226 15.200 1.00 94.69 91 GLN A N 1
ATOM 708 C CA . GLN A 1 91 ? -14.370 12.280 15.813 1.00 94.69 91 GLN A CA 1
ATOM 709 C C . GLN A 1 91 ? -15.182 13.215 16.716 1.00 94.69 91 GLN A C 1
ATOM 711 O O . GLN A 1 91 ? -14.684 13.621 17.765 1.00 94.69 91 GLN A O 1
ATOM 716 N N . GLN A 1 92 ? -16.431 13.519 16.351 1.00 94.69 92 GLN A N 1
ATOM 717 C CA . GLN A 1 92 ? -17.314 14.333 17.193 1.00 94.69 92 GLN A CA 1
ATOM 718 C C . GLN A 1 92 ? -17.620 13.638 18.526 1.00 94.69 92 GLN A C 1
ATOM 720 O O . GLN A 1 92 ? -17.460 14.238 19.585 1.00 94.69 92 GLN A O 1
ATOM 725 N N . THR A 1 93 ? -17.960 12.348 18.490 1.00 95.06 93 THR A N 1
ATOM 726 C CA . THR A 1 93 ? -18.196 11.527 19.686 1.00 95.06 93 THR A CA 1
ATOM 727 C C . THR A 1 93 ? -16.939 11.428 20.551 1.00 95.06 93 THR A C 1
ATOM 729 O O . THR A 1 93 ? -17.020 11.582 21.767 1.00 95.06 93 THR A O 1
ATOM 732 N N . LYS A 1 94 ? -15.758 11.252 19.936 1.00 96.88 94 LYS A N 1
ATOM 733 C CA . LYS A 1 94 ? -14.474 11.252 20.661 1.00 96.88 94 LYS A CA 1
ATOM 734 C C . LYS A 1 94 ? -14.231 12.568 21.389 1.00 96.88 94 LYS A C 1
ATOM 736 O O . LYS A 1 94 ? -13.785 12.558 22.531 1.00 96.88 94 LYS A O 1
ATOM 741 N N . ARG A 1 95 ? -14.523 13.693 20.733 1.00 97.38 95 ARG A N 1
ATOM 742 C CA . ARG A 1 95 ? -14.367 15.021 21.326 1.00 97.38 95 ARG A CA 1
ATOM 743 C C . ARG A 1 95 ? -15.244 15.176 22.564 1.00 97.38 95 ARG A C 1
ATOM 745 O O . ARG A 1 95 ? -14.734 15.563 23.605 1.00 97.38 95 ARG A O 1
ATOM 752 N N . ILE A 1 96 ? -16.514 14.793 22.461 1.00 97.38 96 ILE A N 1
ATOM 753 C CA . ILE A 1 96 ? -17.464 14.845 23.575 1.00 97.38 96 ILE A CA 1
ATOM 754 C C . ILE A 1 96 ? -17.001 13.958 24.743 1.00 97.38 96 ILE A C 1
ATOM 756 O O . ILE A 1 96 ? -16.994 14.401 25.888 1.00 97.38 96 ILE A O 1
ATOM 760 N N . LEU A 1 97 ? -16.564 12.725 24.464 1.00 97.31 97 LEU A N 1
ATOM 761 C CA . LEU A 1 97 ? -16.069 11.805 25.496 1.00 97.31 97 LEU A CA 1
ATOM 762 C C . LEU A 1 97 ? -14.866 12.376 26.265 1.00 97.31 97 LEU A C 1
ATOM 764 O O . LEU A 1 97 ? -14.780 12.207 27.478 1.00 97.31 97 LEU A O 1
ATOM 768 N N . ILE A 1 98 ? -13.951 13.059 25.573 1.00 97.81 98 ILE A N 1
ATOM 769 C CA . ILE A 1 98 ? -12.726 13.596 26.180 1.00 97.81 98 ILE A CA 1
ATOM 770 C C . ILE A 1 98 ? -12.985 14.933 26.883 1.00 97.81 98 ILE A C 1
ATOM 772 O O . ILE A 1 98 ? -12.595 15.100 28.034 1.00 97.81 98 ILE A O 1
ATOM 776 N N . GLU A 1 99 ? -13.610 15.888 26.191 1.00 97.75 99 GLU A N 1
ATOM 777 C CA . GLU A 1 99 ? -13.768 17.264 26.679 1.00 97.75 99 GLU A CA 1
ATOM 778 C C . GLU A 1 99 ? -14.881 17.379 27.723 1.00 97.75 99 GLU A C 1
ATOM 780 O O . GLU A 1 99 ? -14.704 18.072 28.721 1.00 97.75 99 GLU A O 1
ATOM 785 N N . GLU A 1 100 ? -16.012 16.702 27.512 1.00 97.19 100 GLU A N 1
ATOM 786 C CA . GLU A 1 100 ? -17.195 16.867 28.366 1.00 97.19 100 GLU A CA 1
ATOM 787 C C . GLU A 1 100 ? -17.308 15.767 29.426 1.00 97.19 100 GLU A C 1
ATOM 789 O O . GLU A 1 100 ? -17.707 16.044 30.553 1.00 97.19 100 GLU A O 1
ATOM 794 N N . LEU A 1 101 ? -16.956 14.521 29.086 1.00 97.25 101 LEU A N 1
ATOM 795 C CA . LEU A 1 101 ? -17.149 13.368 29.979 1.00 97.25 101 LEU A CA 1
ATOM 796 C C . LEU A 1 101 ? -15.872 12.926 30.720 1.00 97.25 101 LEU A C 1
ATOM 798 O O . LEU A 1 101 ? -15.935 12.044 31.581 1.00 97.25 101 LEU A O 1
ATOM 802 N N . GLY A 1 102 ? -14.726 13.544 30.414 1.00 97.50 102 GLY A N 1
ATOM 803 C CA . GLY A 1 102 ? -13.465 13.354 31.138 1.00 97.50 102 GLY A CA 1
ATOM 804 C C . GLY A 1 102 ? -12.753 12.022 30.878 1.00 97.50 102 GLY A C 1
ATOM 805 O O . GLY A 1 102 ? -11.898 11.620 31.673 1.00 97.50 102 GLY A O 1
ATOM 806 N N . TYR A 1 103 ? -13.087 11.319 29.793 1.00 97.81 103 TYR A N 1
ATOM 807 C CA . TYR A 1 103 ? -12.384 10.096 29.400 1.00 97.81 103 TYR A CA 1
ATOM 808 C C . TYR A 1 103 ? -10.995 10.419 28.835 1.00 97.81 103 TYR A C 1
ATOM 810 O O . TYR A 1 103 ? -10.797 11.397 28.111 1.00 97.81 103 TYR A O 1
ATOM 818 N N . SER A 1 104 ? -10.010 9.568 29.125 1.00 97.44 104 SER A N 1
ATOM 819 C CA . SER A 1 104 ? -8.677 9.698 28.538 1.00 97.44 104 SER A CA 1
ATOM 820 C C . SER A 1 104 ? -8.703 9.346 27.053 1.00 97.44 104 SER A C 1
ATOM 822 O O . SER A 1 104 ? -9.393 8.419 26.629 1.00 97.44 104 SER A O 1
ATOM 824 N N . ARG A 1 105 ? -7.867 10.013 26.248 1.00 96.31 105 ARG A N 1
ATOM 825 C CA . ARG A 1 105 ? -7.732 9.700 24.816 1.00 96.31 105 ARG A CA 1
ATOM 826 C C . ARG A 1 105 ? -7.418 8.218 24.573 1.00 96.31 105 ARG A C 1
ATOM 828 O O . ARG A 1 105 ? -7.984 7.630 23.660 1.00 96.31 105 ARG A O 1
ATOM 835 N N . LYS A 1 106 ? -6.568 7.619 25.415 1.00 94.75 106 LYS A N 1
ATOM 836 C CA . LYS A 1 106 ? -6.199 6.195 25.315 1.00 94.75 106 LYS A CA 1
ATOM 837 C C . LYS A 1 106 ? -7.387 5.265 25.577 1.00 94.75 106 LYS A C 1
ATOM 839 O O . LYS A 1 106 ? -7.518 4.248 24.912 1.00 94.75 106 LYS A O 1
ATOM 844 N N . GLU A 1 107 ? -8.253 5.625 26.524 1.00 95.38 107 GLU A N 1
ATOM 845 C CA . GLU A 1 107 ? -9.455 4.851 26.858 1.00 95.38 107 GLU A CA 1
ATOM 846 C C . GLU A 1 107 ? -10.474 4.940 25.719 1.00 95.38 107 GLU A C 1
ATOM 848 O O . GLU A 1 107 ? -11.004 3.925 25.285 1.00 95.38 107 GLU A O 1
ATOM 853 N N . VAL A 1 108 ? -10.682 6.139 25.165 1.00 96.00 108 VAL A N 1
ATOM 854 C CA . VAL A 1 108 ? -11.603 6.367 24.040 1.00 96.00 108 VAL A CA 1
ATOM 855 C C . VAL A 1 108 ? -11.157 5.641 22.767 1.00 96.00 108 VAL A C 1
ATOM 857 O O . VAL A 1 108 ? -11.997 5.232 21.974 1.00 96.00 108 VAL A O 1
ATOM 860 N N . GLU A 1 109 ? -9.853 5.468 22.545 1.00 92.75 109 GLU A N 1
ATOM 861 C CA . GLU A 1 109 ? -9.335 4.701 21.403 1.00 92.75 109 GLU A CA 1
ATOM 862 C C . GLU A 1 109 ? -9.589 3.195 21.521 1.00 92.75 109 GLU A C 1
ATOM 864 O O . GLU A 1 109 ? -9.754 2.538 20.496 1.00 92.75 109 GLU A O 1
ATOM 869 N N . ARG A 1 110 ? -9.647 2.666 22.748 1.00 93.19 110 ARG A N 1
ATOM 870 C CA . ARG A 1 110 ? -9.905 1.244 23.023 1.00 93.19 110 ARG A CA 1
ATOM 871 C C . ARG A 1 110 ? -11.365 0.936 23.318 1.00 93.19 110 ARG A C 1
ATOM 873 O O . ARG A 1 110 ? -11.727 -0.231 23.399 1.00 93.19 110 ARG A O 1
ATOM 880 N N . LEU A 1 111 ? -12.192 1.958 23.508 1.00 95.06 111 LEU A N 1
ATOM 881 C CA . LEU A 1 111 ? -13.600 1.806 23.831 1.00 95.06 111 LEU A CA 1
ATOM 882 C C . LEU A 1 111 ? -14.339 1.118 22.677 1.00 95.06 111 LEU A C 1
ATOM 884 O O . LEU A 1 111 ? -14.192 1.503 21.513 1.00 95.06 111 LEU A O 1
ATOM 888 N N . ARG A 1 112 ? -15.177 0.129 22.999 1.00 93.62 112 ARG A N 1
ATOM 889 C CA . ARG A 1 112 ? -16.037 -0.525 22.008 1.00 93.62 112 ARG A CA 1
ATOM 890 C C . ARG A 1 112 ? -16.956 0.515 21.357 1.00 93.62 112 ARG A C 1
ATOM 892 O O . ARG A 1 112 ? -17.652 1.244 22.072 1.00 93.62 112 ARG A O 1
ATOM 899 N N . PRO A 1 113 ? -17.006 0.594 20.017 1.00 92.75 113 PRO A N 1
ATOM 9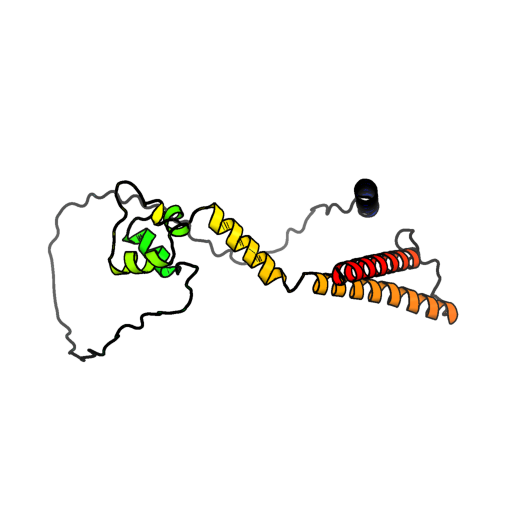00 C CA . PRO A 1 113 ? -17.783 1.624 19.336 1.00 92.75 113 PRO A CA 1
ATOM 901 C C . PRO A 1 113 ? -19.287 1.514 19.612 1.00 92.75 113 PRO A C 1
ATOM 903 O O . PRO A 1 113 ? -19.976 2.532 19.644 1.00 92.75 113 PRO A O 1
ATOM 906 N N . GLU A 1 114 ? -19.773 0.306 19.902 1.00 92.75 114 GLU A N 1
ATOM 907 C CA . GLU A 1 114 ? -21.162 0.029 20.287 1.00 92.75 114 GLU A CA 1
ATOM 908 C C . GLU A 1 114 ? -21.570 0.719 21.597 1.00 92.75 114 GLU A C 1
ATOM 910 O O . GLU A 1 114 ? -22.722 1.116 21.758 1.00 92.75 114 GLU A O 1
ATOM 915 N N . LEU A 1 115 ? -20.626 0.914 22.525 1.00 94.88 115 LEU A N 1
ATOM 916 C CA . LEU A 1 115 ? -20.880 1.548 23.822 1.00 94.88 115 LEU A CA 1
ATOM 917 C C . LEU A 1 115 ? -20.723 3.071 23.775 1.00 94.88 115 LEU A C 1
ATOM 919 O O . LEU A 1 115 ? -21.323 3.781 24.584 1.00 94.88 115 LEU A O 1
ATOM 923 N N . ALA A 1 116 ? -19.958 3.594 22.814 1.00 94.75 116 ALA A N 1
ATOM 924 C CA . ALA A 1 116 ? -19.655 5.019 22.725 1.00 94.75 116 ALA A CA 1
ATOM 925 C C . ALA A 1 116 ? -20.911 5.884 22.525 1.00 94.75 116 ALA A C 1
ATOM 927 O O . ALA A 1 116 ? -21.049 6.922 23.173 1.00 94.75 116 ALA A O 1
ATOM 928 N N . ALA A 1 117 ? -21.841 5.455 21.665 1.00 93.69 117 ALA A N 1
ATOM 929 C CA . ALA A 1 117 ? -23.090 6.181 21.437 1.00 93.69 117 ALA A CA 1
ATOM 930 C C . ALA A 1 117 ? -23.985 6.209 22.696 1.00 93.69 117 ALA A C 1
ATOM 932 O O . ALA A 1 117 ? -24.303 7.308 23.151 1.00 93.69 117 ALA A O 1
ATOM 933 N N . PRO A 1 118 ? -24.303 5.067 23.345 1.00 95.00 118 PRO A N 1
ATOM 934 C CA . PRO A 1 118 ? -25.046 5.053 24.606 1.00 95.00 118 PRO A CA 1
ATOM 935 C C . PRO A 1 118 ? -24.427 5.903 25.723 1.00 95.00 118 PRO A C 1
ATOM 937 O O . PRO A 1 118 ? -25.163 6.569 26.452 1.00 95.00 118 PRO A O 1
ATOM 940 N N . ILE A 1 119 ? -23.096 5.895 25.864 1.00 96.50 119 ILE A N 1
ATOM 941 C CA . ILE A 1 119 ? -22.380 6.680 26.884 1.00 96.50 119 ILE A CA 1
ATOM 942 C C . ILE A 1 119 ? -22.571 8.179 26.644 1.00 96.50 119 ILE A C 1
ATOM 944 O O . ILE A 1 119 ? -22.878 8.916 27.583 1.00 96.50 119 ILE A O 1
ATOM 948 N N . VAL A 1 120 ? -22.440 8.627 25.391 1.00 96.75 120 VAL A N 1
ATOM 949 C CA . VAL A 1 120 ? -22.637 10.036 25.029 1.00 96.75 120 VAL A CA 1
ATOM 950 C C . VAL A 1 120 ? -24.098 10.449 25.180 1.00 96.75 120 VAL A C 1
ATOM 952 O O . VAL A 1 120 ? -24.362 11.485 25.789 1.00 96.75 120 VAL A O 1
ATOM 955 N N . SER A 1 121 ? -25.046 9.631 24.718 1.00 95.19 121 SER A N 1
ATOM 956 C CA . SER A 1 121 ? -26.482 9.912 24.841 1.00 95.19 121 SER A CA 1
ATOM 957 C C . SER A 1 121 ? -26.929 10.042 26.296 1.00 95.19 121 SER A C 1
ATOM 959 O O . SER A 1 121 ? -27.724 10.917 26.622 1.00 95.19 121 SER A O 1
ATOM 961 N N . LYS A 1 122 ? -26.392 9.201 27.187 1.00 97.38 122 LYS A N 1
ATOM 962 C CA . LYS A 1 122 ? -26.702 9.228 28.625 1.00 97.38 122 LYS A CA 1
ATOM 963 C C . LYS A 1 122 ? -25.803 10.171 29.428 1.00 97.38 122 LYS A C 1
ATOM 965 O O . LYS A 1 122 ? -25.979 10.262 30.639 1.00 97.38 122 LYS A O 1
ATOM 970 N N . ARG A 1 123 ? -24.845 10.848 28.779 1.00 96.31 123 ARG A N 1
ATOM 971 C CA . ARG A 1 123 ? -23.846 11.724 29.414 1.00 96.31 123 ARG A CA 1
ATOM 972 C C . ARG A 1 123 ? -23.160 11.063 30.619 1.00 96.31 123 ARG A C 1
ATOM 974 O O . ARG A 1 123 ? -22.988 11.684 31.663 1.00 96.31 123 ARG A O 1
ATOM 981 N N . LEU A 1 124 ? -22.787 9.788 30.485 1.00 96.69 124 LEU A N 1
ATOM 982 C CA . LEU A 1 124 ? -22.176 9.038 31.585 1.00 96.69 124 LEU A CA 1
ATOM 983 C C . LEU A 1 124 ? -20.730 9.490 31.796 1.00 96.69 124 LEU A C 1
ATOM 985 O O . LEU A 1 124 ? -19.858 9.195 30.975 1.00 96.69 124 LEU A O 1
ATOM 989 N N . SER A 1 125 ? -20.483 10.184 32.905 1.00 96.81 125 SER A N 1
ATOM 990 C CA . SER A 1 125 ? -19.139 10.575 33.333 1.00 96.81 125 SER A CA 1
ATOM 991 C C . SER A 1 125 ? -18.237 9.364 33.559 1.00 96.81 125 SER A C 1
ATOM 993 O O . SER A 1 125 ? -18.702 8.266 33.878 1.00 96.81 125 SER A O 1
ATOM 995 N N . ARG A 1 126 ? -16.927 9.580 33.419 1.00 96.69 126 ARG A N 1
ATOM 996 C CA . ARG A 1 126 ? -15.916 8.554 33.673 1.00 96.69 126 ARG A CA 1
ATOM 997 C C . ARG A 1 126 ? -16.027 7.997 35.108 1.00 96.69 126 ARG A C 1
ATOM 999 O O . ARG A 1 126 ? -16.046 8.788 36.054 1.00 96.69 126 ARG A O 1
ATOM 1006 N N . PRO A 1 127 ? -16.048 6.664 35.298 1.00 96.06 127 PRO A N 1
ATOM 1007 C CA . PRO A 1 127 ? -16.028 6.061 36.629 1.00 96.06 127 PRO A CA 1
ATOM 1008 C C . PRO A 1 127 ? -14.729 6.393 37.376 1.00 96.06 127 PRO A C 1
ATOM 1010 O O . PRO A 1 127 ? -13.654 6.417 36.776 1.00 96.06 127 PRO A O 1
ATOM 1013 N N . ALA A 1 128 ? -14.813 6.609 38.693 1.00 95.62 128 ALA A N 1
ATOM 1014 C CA . ALA A 1 128 ? -13.654 6.966 39.520 1.00 95.62 128 ALA A CA 1
ATOM 1015 C C . ALA A 1 128 ? -12.566 5.875 39.544 1.00 95.62 128 ALA A C 1
ATOM 1017 O O . ALA A 1 128 ? -11.382 6.184 39.638 1.00 95.62 128 ALA A O 1
ATOM 1018 N N . GLU A 1 129 ? -12.972 4.611 39.420 1.00 95.19 129 GLU A N 1
ATOM 1019 C CA . GLU A 1 129 ? -12.082 3.444 39.416 1.00 95.19 129 GLU A CA 1
ATOM 1020 C C . GLU A 1 129 ? -11.400 3.207 38.053 1.00 95.19 129 GLU A C 1
ATOM 1022 O O . GLU A 1 129 ? -10.454 2.431 37.951 1.00 95.19 129 GLU A O 1
ATOM 1027 N N . GLY A 1 130 ? -11.824 3.925 37.008 1.00 93.75 130 GLY A N 1
ATOM 1028 C CA . GLY A 1 130 ? -11.375 3.720 35.633 1.00 93.75 130 GLY A CA 1
ATOM 1029 C C . GLY A 1 130 ? -12.437 3.057 34.758 1.00 93.75 130 GLY A C 1
ATOM 1030 O O . GLY A 1 130 ? -13.518 2.688 35.212 1.00 93.75 130 GLY A O 1
ATOM 1031 N N . VAL A 1 131 ? -12.155 2.972 33.459 1.00 95.81 131 VAL A N 1
ATOM 1032 C CA . VAL A 1 131 ? -13.073 2.351 32.497 1.00 95.81 131 VAL A CA 1
ATOM 1033 C C . VAL A 1 131 ? -12.986 0.825 32.641 1.00 95.81 131 VAL A C 1
ATOM 1035 O O . VAL A 1 131 ? -11.875 0.302 32.552 1.00 95.81 131 VAL A O 1
ATOM 1038 N N . PRO A 1 132 ? -14.112 0.111 32.842 1.00 95.75 132 PRO A N 1
ATOM 1039 C CA . PRO A 1 132 ? -14.112 -1.345 32.945 1.00 95.75 132 PRO A CA 1
ATOM 1040 C C . PRO A 1 132 ? -13.501 -2.005 31.710 1.00 95.75 132 PRO A C 1
ATOM 1042 O O . PRO A 1 132 ? -13.738 -1.568 30.582 1.00 95.75 132 PRO A O 1
ATOM 1045 N N . GLU A 1 133 ? -12.755 -3.086 31.916 1.00 93.69 133 GLU A N 1
ATOM 1046 C CA . GLU A 1 133 ? -12.079 -3.806 30.833 1.00 93.69 133 GLU A CA 1
ATOM 1047 C C . GLU A 1 133 ? -13.074 -4.411 29.830 1.00 93.69 133 GLU A C 1
ATOM 1049 O O . GLU A 1 133 ? -12.830 -4.384 28.626 1.00 93.69 133 GLU A O 1
ATOM 1054 N N . ASP A 1 134 ? -14.267 -4.797 30.293 1.00 94.88 134 ASP A N 1
ATOM 1055 C CA . ASP A 1 134 ? -15.375 -5.266 29.448 1.00 94.88 134 ASP A CA 1
ATOM 1056 C C . ASP A 1 134 ? -15.842 -4.227 28.414 1.00 94.88 134 ASP A C 1
ATOM 1058 O O . ASP A 1 134 ? -16.420 -4.575 27.381 1.00 94.88 134 ASP A O 1
ATOM 1062 N N . TRP A 1 135 ? -15.618 -2.935 28.681 1.00 95.12 135 TRP A N 1
ATOM 1063 C CA . TRP A 1 135 ? -15.968 -1.854 27.756 1.00 95.12 135 TRP A CA 1
ATOM 1064 C C . TRP A 1 135 ? -14.880 -1.609 26.713 1.00 95.12 135 TRP A C 1
ATOM 1066 O O . TRP A 1 135 ? -15.126 -0.924 25.715 1.00 95.12 135 TRP A O 1
ATOM 1076 N N . MET A 1 136 ? -13.683 -2.146 26.940 1.00 93.75 136 MET A N 1
ATOM 1077 C CA . MET A 1 136 ? -12.560 -2.041 26.028 1.00 93.75 136 MET A CA 1
ATOM 1078 C C . MET A 1 136 ? -12.537 -3.222 25.053 1.00 93.75 136 MET A C 1
ATOM 1080 O O . MET A 1 136 ? -13.106 -4.294 25.283 1.00 93.75 136 MET A O 1
ATOM 1084 N N . ILE A 1 137 ? -11.911 -2.995 23.905 1.00 89.88 137 ILE A N 1
ATOM 1085 C CA . ILE A 1 137 ? -11.574 -4.044 22.948 1.00 89.88 137 ILE A CA 1
ATOM 1086 C C . ILE A 1 137 ? -10.240 -4.657 23.404 1.00 89.88 137 ILE A C 1
ATOM 1088 O O . ILE A 1 137 ? -9.296 -3.896 23.653 1.00 89.88 137 ILE A O 1
ATOM 1092 N N . PRO A 1 138 ? -10.132 -5.993 23.507 1.00 88.62 138 PRO A N 1
ATOM 1093 C CA . PRO A 1 138 ? -8.865 -6.656 23.791 1.00 88.62 138 PRO A CA 1
ATOM 1094 C C . PRO A 1 138 ? -7.802 -6.260 22.756 1.00 88.62 138 PRO A C 1
ATOM 1096 O O . PRO A 1 138 ? -8.076 -6.225 21.554 1.00 88.62 138 PRO A O 1
ATOM 1099 N N . GLU A 1 139 ? -6.568 -5.985 23.191 1.00 81.75 139 GLU A N 1
ATOM 1100 C CA . GLU A 1 139 ? -5.482 -5.604 22.267 1.00 81.75 139 GLU A CA 1
ATOM 1101 C C . GLU A 1 139 ? -5.239 -6.673 21.181 1.00 81.75 139 GLU A C 1
ATOM 1103 O O . GLU A 1 139 ? -4.937 -6.352 20.027 1.00 81.75 139 GLU A O 1
ATOM 1108 N N . GLU A 1 140 ? -5.447 -7.944 21.521 1.00 80.38 140 GLU A N 1
ATOM 1109 C CA . GLU A 1 140 ? -5.264 -9.087 20.621 1.00 80.38 140 GLU A CA 1
ATOM 1110 C C . GLU A 1 140 ? -6.265 -9.096 19.450 1.00 80.38 140 GLU A C 1
ATOM 1112 O O . GLU A 1 140 ? -5.903 -9.421 18.316 1.00 80.38 140 GLU A O 1
ATOM 1117 N N . GLU A 1 141 ? -7.507 -8.660 19.676 1.00 76.94 141 GLU A N 1
ATOM 1118 C CA . GLU A 1 141 ? -8.540 -8.611 18.631 1.00 76.94 141 GLU A CA 1
ATOM 1119 C C . GLU A 1 141 ? -8.304 -7.458 17.649 1.00 76.94 141 GLU A C 1
ATOM 1121 O O . GLU A 1 141 ? -8.521 -7.595 16.445 1.00 76.94 141 GLU A O 1
ATOM 1126 N N . THR A 1 142 ? -7.798 -6.318 18.129 1.00 73.38 142 THR A N 1
ATOM 1127 C CA . THR A 1 142 ? -7.551 -5.161 17.250 1.00 73.38 142 THR A CA 1
ATOM 1128 C C . THR A 1 142 ? -6.452 -5.421 16.222 1.00 73.38 142 THR A C 1
ATOM 1130 O O . THR A 1 142 ? -6.566 -5.002 15.070 1.00 73.38 142 THR A O 1
ATOM 1133 N N . SER A 1 143 ? -5.396 -6.132 16.617 1.00 75.12 143 SER A N 1
ATOM 1134 C CA . SER A 1 143 ? -4.253 -6.420 15.748 1.00 75.12 143 SER A CA 1
ATOM 1135 C C . SER A 1 143 ? -4.572 -7.498 14.712 1.00 75.12 143 SER A C 1
ATOM 1137 O O . SER A 1 143 ? -4.218 -7.346 13.541 1.00 75.12 143 SER A O 1
ATOM 1139 N N . SER A 1 144 ? -5.299 -8.541 15.114 1.00 74.94 144 SER A N 1
ATOM 1140 C CA . SER A 1 144 ? -5.741 -9.617 14.222 1.00 74.94 144 SER A CA 1
ATOM 1141 C C . SER A 1 144 ? -6.783 -9.138 13.208 1.00 74.94 144 SER A C 1
ATOM 1143 O O . SER A 1 144 ? -6.599 -9.363 12.014 1.00 74.94 144 SER A O 1
ATOM 1145 N N . ALA A 1 145 ? -7.794 -8.371 13.630 1.00 71.50 145 ALA A N 1
ATOM 1146 C CA . ALA A 1 145 ? -8.798 -7.814 12.717 1.00 71.50 145 ALA A CA 1
ATOM 1147 C C . ALA A 1 145 ? -8.204 -6.796 11.721 1.00 71.50 145 ALA A C 1
ATOM 1149 O O . ALA A 1 145 ? -8.650 -6.692 10.575 1.00 71.50 145 ALA A O 1
ATOM 1150 N N . MET A 1 146 ? -7.179 -6.039 12.134 1.00 68.50 146 MET A N 1
ATOM 1151 C CA . MET A 1 146 ? -6.472 -5.112 11.245 1.00 68.50 146 MET A CA 1
ATOM 1152 C C . MET A 1 146 ? -5.590 -5.856 10.235 1.00 68.50 146 MET A C 1
ATOM 1154 O O . MET A 1 146 ? -5.553 -5.467 9.068 1.00 68.50 146 MET A O 1
ATOM 1158 N N . LEU A 1 147 ? -4.924 -6.937 10.651 1.00 73.94 147 LEU A N 1
ATOM 1159 C CA . LEU A 1 147 ? -4.169 -7.811 9.750 1.00 73.94 147 LEU A CA 1
ATOM 1160 C C . LEU A 1 147 ? -5.075 -8.517 8.744 1.00 73.94 147 LEU A C 1
ATOM 1162 O O . LEU A 1 147 ? -4.766 -8.508 7.559 1.00 73.94 147 LEU A O 1
ATOM 1166 N N . GLU A 1 148 ? -6.206 -9.056 9.191 1.00 75.25 148 GLU A N 1
ATOM 1167 C CA . GLU A 1 148 ? -7.175 -9.723 8.319 1.00 75.25 148 GLU A CA 1
ATOM 1168 C C . GLU A 1 148 ? -7.757 -8.744 7.292 1.00 75.25 148 GLU A C 1
ATOM 1170 O O . GLU A 1 148 ? -7.918 -9.082 6.121 1.00 75.25 148 GLU A O 1
ATOM 1175 N N . ARG A 1 149 ? -7.993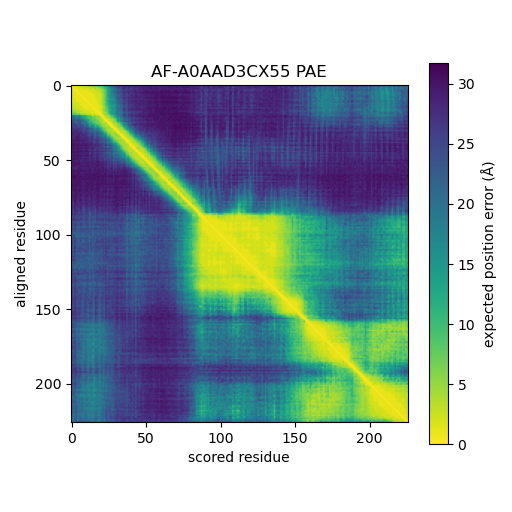 -7.483 7.679 1.00 68.31 149 ARG A N 1
ATOM 1176 C CA . ARG A 1 149 ? -8.366 -6.429 6.727 1.00 68.31 149 ARG A CA 1
ATOM 1177 C C . ARG A 1 149 ? -7.260 -6.076 5.754 1.00 68.31 149 ARG A C 1
ATOM 1179 O O . ARG A 1 149 ? -7.553 -5.928 4.574 1.00 68.31 149 ARG A O 1
ATOM 1186 N N . LEU A 1 150 ? -6.020 -5.948 6.216 1.00 71.75 150 LEU A N 1
ATOM 1187 C CA . LEU A 1 150 ? -4.882 -5.733 5.324 1.00 71.75 150 LEU A CA 1
ATOM 1188 C C . LEU A 1 150 ? -4.738 -6.900 4.345 1.00 71.75 150 LEU A C 1
ATOM 1190 O O . LEU A 1 150 ? -4.467 -6.673 3.172 1.00 71.75 150 LEU A O 1
ATOM 1194 N N . GLU A 1 151 ? -4.987 -8.128 4.787 1.00 73.94 151 GLU A N 1
ATOM 1195 C CA . GLU A 1 151 ? -4.990 -9.314 3.938 1.00 73.94 151 GLU A CA 1
ATOM 1196 C C . GLU A 1 151 ? -6.129 -9.251 2.905 1.00 73.94 151 GLU A C 1
ATOM 1198 O O . GLU A 1 151 ? -5.884 -9.407 1.706 1.00 73.94 151 GLU A O 1
ATOM 1203 N N . ASN A 1 152 ? -7.346 -8.898 3.328 1.00 71.06 152 ASN A N 1
ATOM 1204 C CA . ASN A 1 152 ? -8.512 -8.798 2.446 1.00 71.06 152 ASN A CA 1
ATOM 1205 C C . ASN A 1 152 ? -8.461 -7.590 1.486 1.00 71.06 152 ASN A C 1
ATOM 1207 O O . ASN A 1 152 ? -8.958 -7.680 0.365 1.00 71.06 152 ASN A O 1
ATOM 1211 N N . GLU A 1 153 ? -7.844 -6.472 1.878 1.00 59.03 153 GLU A N 1
ATOM 1212 C CA . GLU A 1 153 ? -7.596 -5.311 1.009 1.00 59.03 153 GLU A CA 1
ATOM 1213 C C . GLU A 1 153 ? -6.379 -5.526 0.097 1.00 59.03 153 GLU A C 1
ATOM 1215 O O . GLU A 1 153 ? -6.370 -5.068 -1.047 1.00 59.03 153 GLU A O 1
ATOM 1220 N N . SER A 1 154 ? -5.388 -6.316 0.528 1.00 60.28 154 SER A N 1
ATOM 1221 C CA . SER A 1 154 ? -4.259 -6.731 -0.321 1.00 60.28 154 SER A CA 1
ATOM 1222 C C . SER A 1 154 ? -4.655 -7.699 -1.442 1.00 60.28 154 SER A C 1
ATOM 1224 O O . SER A 1 154 ? -3.825 -8.051 -2.283 1.00 60.28 154 SER A O 1
ATOM 1226 N N . LYS A 1 155 ? -5.940 -8.075 -1.513 1.00 61.41 155 LYS A N 1
ATOM 1227 C CA . LYS A 1 155 ? -6.552 -8.863 -2.590 1.00 61.41 155 LYS A CA 1
ATOM 1228 C C . LYS A 1 155 ? -6.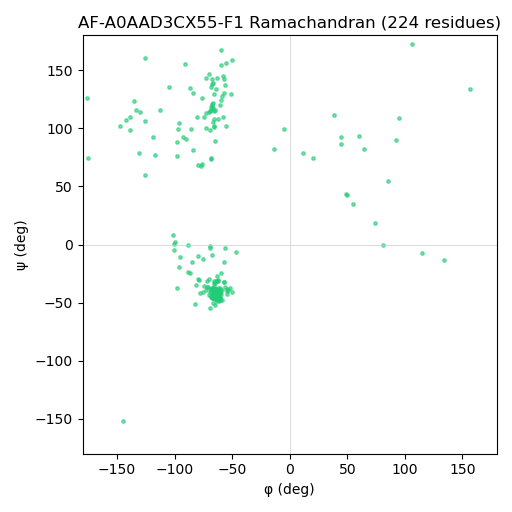401 -8.226 -3.977 1.00 61.41 155 LYS A C 1
ATOM 1230 O O . LYS A 1 155 ? -6.528 -8.933 -4.975 1.00 61.41 155 LYS A O 1
ATOM 123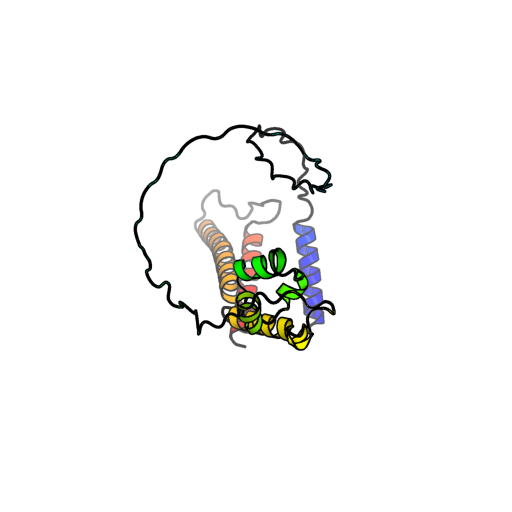5 N N . TYR A 1 156 ? -6.039 -6.941 -4.055 1.00 59.59 156 TYR A N 1
ATOM 1236 C CA . TYR A 1 156 ? -5.334 -6.381 -5.212 1.00 59.59 156 TYR A CA 1
ATOM 1237 C C . TYR A 1 156 ? -3.841 -6.329 -4.915 1.00 59.59 156 TYR A C 1
ATOM 1239 O O . TYR A 1 156 ? -3.333 -5.328 -4.402 1.00 59.59 156 TYR A O 1
ATOM 1247 N N . PRO A 1 157 ? -3.110 -7.412 -5.205 1.00 62.69 157 PRO A N 1
ATOM 1248 C CA . PRO A 1 157 ? -1.737 -7.485 -4.785 1.00 62.69 157 PRO A CA 1
ATOM 1249 C C . PRO A 1 157 ? -0.944 -6.439 -5.569 1.00 62.69 157 PRO A C 1
ATOM 1251 O O . PRO A 1 157 ? -1.124 -6.272 -6.780 1.00 62.69 157 PRO A O 1
ATOM 1254 N N . LEU A 1 158 ? 0.013 -5.803 -4.893 1.00 61.41 158 LEU A N 1
ATOM 1255 C CA . LEU A 1 158 ? 1.070 -4.954 -5.466 1.00 61.41 158 LEU A CA 1
ATOM 1256 C C . LEU A 1 158 ? 1.787 -5.576 -6.689 1.00 61.41 158 LEU A C 1
ATOM 1258 O O . LEU A 1 158 ? 2.573 -4.902 -7.347 1.00 61.41 158 LEU A O 1
ATOM 1262 N N . LYS A 1 159 ? 1.492 -6.838 -7.024 1.00 65.50 159 LYS A N 1
ATOM 1263 C CA . LYS A 1 159 ? 1.859 -7.556 -8.245 1.00 65.50 159 LYS A CA 1
ATOM 1264 C C . LYS A 1 159 ? 1.523 -6.775 -9.523 1.00 65.50 159 LYS A C 1
ATOM 1266 O O . LYS A 1 159 ? 2.364 -6.763 -10.411 1.00 65.50 159 LYS A O 1
ATOM 1271 N N . PHE A 1 160 ? 0.375 -6.094 -9.635 1.00 76.75 160 PHE A N 1
ATOM 1272 C CA . PHE A 1 160 ? 0.061 -5.311 -10.849 1.00 76.75 160 PHE A CA 1
ATOM 1273 C C . PHE A 1 160 ? 0.997 -4.104 -11.039 1.00 76.75 160 PHE A C 1
ATOM 1275 O O . PHE A 1 160 ? 1.583 -3.991 -12.115 1.00 76.75 160 PHE A O 1
ATOM 1282 N N . PRO A 1 161 ? 1.218 -3.244 -10.022 1.00 77.94 161 PRO A N 1
ATOM 1283 C CA . PRO A 1 161 ? 2.254 -2.214 -10.079 1.00 77.94 161 PRO A CA 1
ATOM 1284 C C . PRO A 1 161 ? 3.647 -2.770 -10.393 1.00 77.94 161 PRO A C 1
ATOM 1286 O O . PRO A 1 161 ? 4.365 -2.207 -11.213 1.00 77.94 161 PRO A O 1
ATOM 1289 N N . LEU A 1 162 ? 4.028 -3.893 -9.780 1.00 74.19 162 LEU A N 1
ATOM 1290 C CA . LEU A 1 162 ? 5.352 -4.496 -9.965 1.00 74.19 162 LEU A CA 1
ATOM 1291 C C . LEU A 1 162 ? 5.536 -5.056 -11.387 1.00 74.19 162 LEU A C 1
ATOM 1293 O O . LEU A 1 162 ? 6.597 -4.894 -11.988 1.00 74.19 162 LEU A O 1
ATOM 1297 N N . LEU A 1 163 ? 4.480 -5.646 -11.952 1.00 76.19 163 LEU A N 1
ATOM 1298 C CA . LEU A 1 163 ? 4.434 -6.103 -13.340 1.00 76.19 163 LEU A CA 1
ATOM 1299 C C . LEU A 1 163 ? 4.445 -4.915 -14.315 1.00 76.19 163 LEU A C 1
ATOM 1301 O O . LEU A 1 163 ? 5.138 -4.956 -15.325 1.00 76.19 163 LEU A O 1
ATOM 1305 N N . ALA A 1 164 ? 3.755 -3.818 -13.994 1.00 81.00 164 ALA A N 1
ATOM 1306 C CA . ALA A 1 164 ? 3.819 -2.595 -14.791 1.00 81.00 164 ALA A CA 1
ATOM 1307 C C . ALA A 1 164 ? 5.240 -2.003 -14.810 1.00 81.00 164 ALA A C 1
ATOM 1309 O O . ALA A 1 164 ? 5.743 -1.644 -15.873 1.00 81.00 164 ALA A O 1
ATOM 1310 N N . VAL A 1 165 ? 5.924 -1.960 -13.661 1.00 79.31 165 VAL A N 1
ATOM 1311 C CA . VAL A 1 165 ? 7.315 -1.488 -13.571 1.00 79.31 165 VAL A CA 1
ATOM 1312 C C . VAL A 1 165 ? 8.262 -2.387 -14.368 1.00 79.31 165 VAL A C 1
ATOM 1314 O O . VAL A 1 165 ? 9.122 -1.872 -15.083 1.00 79.31 165 VAL A O 1
ATOM 1317 N N . SER A 1 166 ? 8.097 -3.713 -14.310 1.00 75.25 166 SER A N 1
ATOM 1318 C CA . SER A 1 166 ? 8.929 -4.626 -15.104 1.00 75.25 166 SER A CA 1
ATOM 1319 C C . SER A 1 166 ? 8.679 -4.480 -16.607 1.00 75.25 166 SER A C 1
ATOM 1321 O O . SER A 1 166 ? 9.640 -4.491 -17.375 1.00 75.25 166 SER A O 1
ATOM 1323 N N . LEU A 1 167 ? 7.430 -4.250 -17.026 1.00 81.69 167 LEU A N 1
ATOM 1324 C CA . LEU A 1 167 ? 7.079 -3.980 -18.422 1.00 81.69 167 LEU A CA 1
ATOM 1325 C C . LEU A 1 167 ? 7.698 -2.665 -18.924 1.00 81.69 167 LEU A C 1
ATOM 1327 O O . LEU A 1 167 ? 8.203 -2.620 -20.042 1.00 81.69 167 LEU A O 1
ATOM 1331 N N . ILE A 1 168 ? 7.699 -1.610 -18.099 1.00 81.81 168 ILE A N 1
ATOM 1332 C CA . ILE A 1 168 ? 8.302 -0.310 -18.439 1.00 81.81 168 ILE A CA 1
ATOM 1333 C C . ILE A 1 168 ? 9.826 -0.432 -18.570 1.00 81.81 168 ILE A C 1
ATOM 1335 O O . ILE A 1 168 ? 10.397 0.054 -19.547 1.00 81.81 168 ILE A O 1
ATOM 1339 N N . LEU A 1 169 ? 10.486 -1.101 -17.618 1.00 75.81 169 LEU A N 1
ATOM 1340 C CA . LEU A 1 169 ? 11.937 -1.328 -17.656 1.00 75.81 169 LEU A CA 1
ATOM 1341 C C . LEU A 1 169 ? 12.341 -2.183 -18.861 1.00 75.81 169 LEU A C 1
ATOM 1343 O O . LEU A 1 169 ? 13.285 -1.837 -19.571 1.00 75.81 169 LEU A O 1
ATOM 1347 N N . PHE A 1 170 ? 11.590 -3.255 -19.126 1.00 78.75 170 PHE A N 1
ATOM 1348 C CA . PHE A 1 170 ? 11.797 -4.098 -20.298 1.00 78.75 170 PHE A CA 1
ATOM 1349 C C . PHE A 1 170 ? 11.587 -3.311 -21.595 1.00 78.75 170 PHE A C 1
ATOM 1351 O O . PHE A 1 170 ? 12.436 -3.362 -22.475 1.00 78.75 170 PHE A O 1
ATOM 1358 N N . GLY A 1 171 ? 10.500 -2.542 -21.702 1.00 80.69 171 GLY A N 1
ATOM 1359 C CA . GLY A 1 171 ? 10.184 -1.758 -22.896 1.00 80.69 171 GLY A CA 1
ATOM 1360 C C . GLY A 1 171 ? 11.240 -0.702 -23.219 1.00 80.69 171 GLY A C 1
ATOM 1361 O O . GLY A 1 171 ? 11.587 -0.534 -24.386 1.00 80.69 171 GLY A O 1
ATOM 1362 N N . LYS A 1 172 ? 11.797 -0.036 -22.199 1.00 83.12 172 LYS A N 1
ATOM 1363 C CA . LYS A 1 172 ? 12.865 0.951 -22.393 1.00 83.12 172 LYS A CA 1
ATOM 1364 C C . LYS A 1 172 ? 14.172 0.289 -22.839 1.00 83.12 172 LYS A C 1
ATOM 1366 O O . LYS A 1 172 ? 14.686 0.644 -23.892 1.00 83.12 172 LYS A O 1
ATOM 1371 N N . GLY A 1 173 ? 14.664 -0.699 -22.086 1.00 76.56 173 GLY A N 1
ATOM 1372 C CA . GLY A 1 173 ? 15.927 -1.372 -22.415 1.00 76.56 173 GLY A CA 1
ATOM 1373 C C . GLY A 1 173 ? 15.871 -2.108 -23.756 1.00 76.56 173 GLY A C 1
ATOM 1374 O O . GLY A 1 173 ? 16.792 -2.013 -24.563 1.00 76.56 173 GLY A O 1
ATOM 1375 N N . PHE A 1 174 ? 14.754 -2.782 -24.042 1.00 81.38 174 PHE A N 1
ATOM 1376 C CA . PHE A 1 174 ? 14.556 -3.475 -25.313 1.00 81.38 174 PHE A CA 1
ATOM 1377 C C . PHE A 1 174 ? 14.414 -2.499 -26.488 1.00 81.38 174 PHE A C 1
ATOM 1379 O O . PHE A 1 174 ? 14.968 -2.751 -27.555 1.00 81.38 174 PHE A O 1
ATOM 1386 N N . GLY A 1 175 ? 13.702 -1.383 -26.301 1.00 86.25 175 GLY A N 1
ATOM 1387 C CA . GLY A 1 175 ? 13.537 -0.354 -27.328 1.00 86.25 175 GLY A CA 1
ATOM 1388 C C . GLY A 1 175 ? 14.862 0.301 -27.718 1.00 86.25 175 GLY A C 1
ATOM 1389 O O . GLY A 1 175 ? 15.184 0.356 -28.906 1.00 86.25 175 GLY A O 1
ATOM 1390 N N . ASP A 1 176 ? 15.653 0.728 -26.730 1.00 77.69 176 ASP A N 1
ATOM 1391 C CA . ASP A 1 176 ? 16.956 1.365 -26.958 1.00 77.69 176 ASP A CA 1
ATOM 1392 C C . ASP A 1 176 ? 17.958 0.377 -27.598 1.00 77.69 176 ASP A C 1
ATOM 1394 O O . ASP A 1 176 ? 18.630 0.714 -28.583 1.00 77.69 176 ASP A O 1
ATOM 1398 N N . ALA A 1 177 ? 17.962 -0.891 -27.164 1.00 77.00 177 ALA A N 1
ATOM 1399 C CA . ALA A 1 177 ? 18.764 -1.946 -27.787 1.00 77.00 177 ALA A CA 1
ATOM 1400 C C . ALA A 1 177 ? 18.348 -2.228 -29.245 1.00 77.00 177 ALA A C 1
ATOM 1402 O O . ALA A 1 177 ? 19.202 -2.356 -30.126 1.00 77.00 177 ALA A O 1
ATOM 1403 N N . LEU A 1 178 ? 17.044 -2.296 -29.531 1.00 83.25 178 LEU A N 1
ATOM 1404 C CA . LEU A 1 178 ? 16.519 -2.596 -30.866 1.00 83.25 178 LEU A CA 1
ATOM 1405 C C . LEU A 1 178 ? 16.782 -1.450 -31.853 1.00 83.25 178 LEU A C 1
ATOM 1407 O O . LEU A 1 178 ? 17.195 -1.702 -32.985 1.00 83.25 178 LEU A O 1
ATOM 1411 N N . ILE A 1 179 ? 16.629 -0.195 -31.417 1.00 81.31 179 ILE A N 1
ATOM 1412 C CA . ILE A 1 179 ? 17.001 0.985 -32.213 1.00 81.31 179 ILE A CA 1
ATOM 1413 C C . ILE A 1 179 ? 18.497 0.965 -32.528 1.00 81.31 179 ILE A C 1
ATOM 1415 O O . ILE A 1 179 ? 18.890 1.268 -33.656 1.00 81.31 179 ILE A O 1
ATOM 1419 N N . THR A 1 180 ? 19.329 0.585 -31.559 1.00 76.25 180 THR A N 1
ATOM 1420 C CA . THR A 1 180 ? 20.779 0.487 -31.751 1.00 76.25 180 THR A CA 1
ATOM 1421 C C . THR A 1 180 ? 21.128 -0.576 -32.792 1.00 76.25 180 THR A C 1
ATOM 1423 O O . THR A 1 180 ? 21.896 -0.292 -33.707 1.00 76.25 180 THR A O 1
ATOM 1426 N N . ILE A 1 181 ? 20.502 -1.757 -32.744 1.00 77.25 181 ILE A N 1
ATOM 1427 C CA . ILE A 1 181 ? 20.698 -2.813 -33.754 1.00 77.25 181 ILE A CA 1
ATOM 1428 C C . ILE A 1 181 ? 20.278 -2.333 -35.151 1.00 77.25 181 ILE A C 1
ATOM 1430 O O . ILE A 1 181 ? 21.020 -2.530 -36.112 1.00 77.25 181 ILE A O 1
ATOM 1434 N N . ILE A 1 182 ? 19.118 -1.676 -35.276 1.00 79.50 182 ILE A N 1
ATOM 1435 C CA . ILE A 1 182 ? 18.640 -1.145 -36.564 1.00 79.50 182 ILE A CA 1
ATOM 1436 C C . ILE A 1 182 ? 19.603 -0.083 -37.106 1.00 79.50 182 ILE A C 1
ATOM 1438 O O . ILE A 1 182 ? 19.941 -0.119 -38.286 1.00 79.50 182 ILE A O 1
ATOM 1442 N N . LYS A 1 183 ? 20.074 0.841 -36.258 1.00 76.62 183 LYS A N 1
ATOM 1443 C CA . LYS A 1 183 ? 21.038 1.878 -36.658 1.00 76.62 183 LYS A CA 1
ATOM 1444 C C . LYS A 1 183 ? 22.357 1.284 -37.145 1.00 76.62 183 LYS A C 1
ATOM 1446 O O . LYS A 1 183 ? 22.875 1.748 -38.157 1.00 76.62 183 LYS A O 1
ATOM 1451 N N . VAL A 1 184 ? 22.868 0.262 -36.456 1.00 73.88 184 VAL A N 1
ATOM 1452 C CA . VAL A 1 184 ? 24.107 -0.434 -36.840 1.00 73.88 184 VAL A CA 1
ATOM 1453 C C . VAL A 1 184 ? 23.934 -1.161 -38.174 1.00 73.88 184 VAL A C 1
ATOM 1455 O O . VAL A 1 184 ? 24.825 -1.110 -39.009 1.00 73.88 184 VAL A O 1
ATOM 1458 N N . ASN A 1 185 ? 22.778 -1.779 -38.421 1.00 77.00 185 ASN A N 1
ATOM 1459 C CA . ASN A 1 185 ? 22.536 -2.541 -39.650 1.00 77.00 185 ASN A CA 1
ATOM 1460 C C . ASN A 1 185 ? 22.281 -1.663 -40.898 1.00 77.00 185 ASN A C 1
ATOM 1462 O O . ASN A 1 185 ? 22.257 -2.180 -42.010 1.00 77.00 185 ASN A O 1
ATOM 1466 N N . ILE A 1 186 ? 22.052 -0.355 -40.726 1.00 83.81 186 ILE A N 1
ATOM 1467 C CA . ILE A 1 186 ? 21.835 0.617 -41.819 1.00 83.81 186 ILE A CA 1
ATOM 1468 C C . ILE A 1 186 ? 23.129 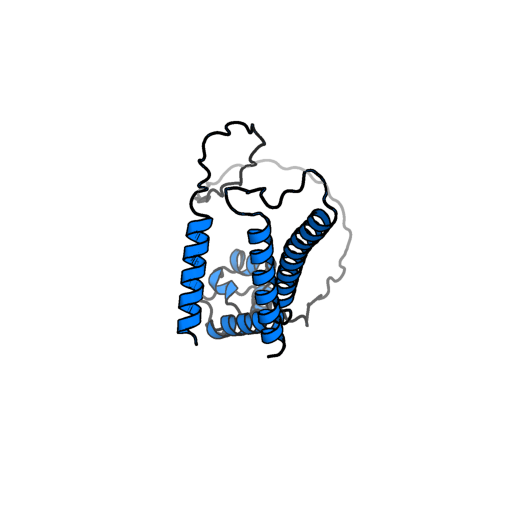1.408 -42.128 1.00 83.81 186 ILE A C 1
ATOM 1470 O O . ILE A 1 186 ? 23.123 2.275 -42.998 1.00 83.81 186 ILE A O 1
ATOM 1474 N N . ASP A 1 187 ? 24.247 1.111 -41.448 1.00 75.31 187 ASP A N 1
ATOM 1475 C CA . ASP A 1 187 ? 25.537 1.805 -41.612 1.00 75.31 187 ASP A CA 1
ATOM 1476 C C . ASP A 1 187 ? 25.401 3.338 -41.538 1.00 75.31 187 ASP A C 1
ATOM 1478 O O . ASP A 1 187 ? 25.985 4.091 -42.322 1.00 75.31 187 ASP A O 1
ATOM 1482 N N . PHE A 1 188 ? 24.598 3.830 -40.587 1.00 75.50 188 PHE A N 1
ATOM 1483 C CA . PHE A 1 188 ? 24.415 5.269 -40.417 1.00 75.50 188 PHE A CA 1
ATOM 1484 C C . PHE A 1 188 ? 25.738 5.911 -39.952 1.00 75.50 188 PHE A C 1
ATOM 1486 O O . PHE A 1 188 ? 26.219 5.598 -38.855 1.00 75.50 188 PHE A O 1
ATOM 1493 N N . PRO A 1 189 ? 26.337 6.826 -40.735 1.00 60.25 189 PRO A N 1
ATOM 1494 C CA . PRO A 1 189 ? 27.600 7.451 -40.367 1.00 60.25 189 PRO A CA 1
ATOM 1495 C C . PRO A 1 189 ? 27.402 8.296 -39.101 1.00 60.25 189 PRO A C 1
ATOM 1497 O O . PRO A 1 189 ? 26.639 9.260 -39.100 1.00 60.25 189 PRO A O 1
ATOM 1500 N N . GLY A 1 190 ? 28.070 7.904 -38.011 1.00 61.91 190 GLY A N 1
ATOM 1501 C CA . GLY A 1 190 ? 27.988 8.560 -36.698 1.00 61.91 190 GLY A CA 1
ATOM 1502 C C . GLY A 1 190 ? 27.372 7.718 -35.574 1.00 61.91 190 GLY A C 1
ATOM 1503 O O . GLY A 1 190 ? 27.447 8.127 -34.422 1.00 61.91 190 GLY A O 1
ATOM 1504 N N . ALA A 1 191 ? 26.815 6.537 -35.860 1.00 56.56 191 ALA A N 1
ATOM 1505 C CA . ALA A 1 191 ? 26.347 5.597 -34.837 1.00 56.56 191 ALA A CA 1
ATOM 1506 C C . ALA A 1 191 ? 27.411 4.516 -34.582 1.00 56.56 191 ALA A C 1
ATOM 1508 O O . ALA A 1 191 ? 27.296 3.396 -35.077 1.00 56.56 191 ALA A O 1
ATOM 1509 N N . SER A 1 192 ? 28.486 4.840 -33.856 1.00 58.31 192 SER A N 1
ATOM 1510 C CA . SER A 1 192 ? 29.477 3.822 -33.500 1.00 58.31 192 SER A CA 1
ATOM 1511 C C . SER A 1 192 ? 29.074 3.093 -32.215 1.00 58.31 192 SER A C 1
ATOM 1513 O O . SER A 1 192 ? 28.740 3.698 -31.199 1.00 58.31 192 SER A O 1
ATOM 1515 N N . LEU A 1 193 ? 29.196 1.765 -32.231 1.00 55.84 193 LEU A N 1
ATOM 1516 C CA . LEU A 1 193 ? 29.094 0.866 -31.067 1.00 55.84 193 LEU A CA 1
ATOM 1517 C C . LEU A 1 193 ? 30.075 1.196 -29.920 1.00 55.84 193 LEU A C 1
ATOM 1519 O O . LEU A 1 193 ? 30.077 0.523 -28.893 1.00 55.84 193 LEU A O 1
ATOM 1523 N N . SER A 1 194 ? 30.938 2.196 -30.107 1.00 55.59 194 SER A N 1
ATOM 1524 C CA . SER A 1 194 ? 32.016 2.568 -29.197 1.00 55.59 194 SER A CA 1
ATOM 1525 C C . SER A 1 194 ? 31.694 3.777 -28.318 1.00 55.59 194 SER A C 1
ATOM 1527 O O . SER A 1 194 ? 32.560 4.190 -27.542 1.00 55.59 194 SER A O 1
ATOM 1529 N N . GLU A 1 195 ? 30.501 4.372 -28.430 1.00 61.88 195 GLU A N 1
ATOM 1530 C CA . GLU A 1 195 ? 30.110 5.487 -27.566 1.00 61.88 195 GLU A CA 1
ATOM 1531 C C . GLU A 1 195 ? 29.985 4.985 -26.117 1.00 61.88 195 GLU A C 1
ATOM 1533 O O . GLU A 1 195 ? 29.057 4.273 -25.729 1.00 61.88 195 GLU A O 1
ATOM 1538 N N . SER A 1 196 ? 31.025 5.269 -25.337 1.00 67.25 196 SER A N 1
ATOM 1539 C CA . SER A 1 196 ? 31.204 4.759 -23.983 1.00 67.25 196 SER A CA 1
ATOM 1540 C C . SER A 1 196 ? 30.700 5.813 -23.011 1.00 67.25 196 SER A C 1
ATOM 1542 O O . SER A 1 196 ? 31.366 6.823 -22.783 1.00 67.25 196 SER A O 1
ATOM 1544 N N . PHE A 1 197 ? 29.528 5.596 -22.424 1.00 64.56 197 PHE A N 1
ATOM 1545 C CA . PHE A 1 197 ? 29.024 6.477 -21.379 1.00 64.56 197 PHE A CA 1
ATOM 1546 C C . PHE A 1 197 ? 29.718 6.083 -20.071 1.00 64.56 197 PHE A C 1
ATOM 1548 O O . PHE A 1 197 ? 29.519 4.984 -19.560 1.00 64.56 197 PHE A O 1
ATOM 1555 N N . MET A 1 198 ? 30.614 6.940 -19.568 1.00 72.06 198 MET A N 1
ATOM 1556 C CA . MET A 1 198 ? 31.434 6.662 -18.373 1.00 72.06 198 MET A CA 1
ATOM 1557 C C . MET A 1 198 ? 32.257 5.357 -18.451 1.00 72.06 198 MET A C 1
ATOM 1559 O O . MET A 1 198 ? 32.449 4.670 -17.452 1.00 72.06 198 MET A O 1
ATOM 1563 N N . GLY A 1 199 ? 32.753 5.002 -19.641 1.00 79.19 199 GLY A N 1
ATOM 1564 C CA . GLY A 1 199 ? 33.583 3.804 -19.834 1.00 79.19 199 GLY A CA 1
ATOM 1565 C C . GLY A 1 199 ? 32.807 2.488 -19.946 1.00 79.19 199 GLY A C 1
ATOM 1566 O O . GLY A 1 199 ? 33.423 1.452 -20.183 1.00 79.19 199 GLY A O 1
ATOM 1567 N N . PHE A 1 200 ? 31.475 2.521 -19.848 1.00 73.06 200 PHE A N 1
ATOM 1568 C CA . PHE A 1 200 ? 30.621 1.373 -20.133 1.00 73.06 200 PHE A CA 1
ATOM 1569 C C . PHE A 1 200 ? 29.925 1.546 -21.489 1.00 73.06 200 PHE A C 1
ATOM 1571 O O . PHE A 1 200 ? 29.419 2.631 -21.792 1.00 73.06 200 PHE A O 1
ATOM 1578 N N . PRO A 1 201 ? 29.882 0.496 -22.327 1.00 78.19 201 PRO A N 1
ATOM 1579 C CA . PRO A 1 201 ? 29.118 0.549 -23.562 1.00 78.19 201 PRO A CA 1
ATOM 1580 C C . PRO A 1 201 ? 27.633 0.655 -23.211 1.00 78.19 201 PRO A C 1
ATOM 1582 O O . PRO A 1 201 ? 27.127 -0.142 -22.421 1.00 78.19 201 PRO A O 1
ATOM 1585 N N . VAL A 1 202 ? 26.929 1.619 -23.809 1.00 72.88 202 VAL A N 1
ATOM 1586 C CA . VAL A 1 202 ? 25.489 1.861 -23.571 1.00 72.88 202 VAL A CA 1
ATOM 1587 C C . VAL A 1 202 ? 24.671 0.573 -23.750 1.00 72.88 202 VAL A C 1
ATOM 1589 O O . VAL A 1 202 ? 23.823 0.242 -22.927 1.00 72.88 202 VAL A O 1
ATOM 1592 N N . LEU A 1 203 ? 25.058 -0.243 -24.734 1.00 75.19 203 LEU A N 1
ATOM 1593 C CA . LEU A 1 203 ? 24.478 -1.558 -25.010 1.00 75.19 203 LEU A CA 1
ATOM 1594 C C . LEU A 1 203 ? 24.539 -2.537 -23.825 1.00 75.19 203 LEU A C 1
ATOM 1596 O O . LEU A 1 203 ? 23.643 -3.364 -23.671 1.00 75.19 203 LEU A O 1
ATOM 1600 N N . ALA A 1 204 ? 25.565 -2.457 -22.972 1.00 79.25 204 ALA A N 1
ATOM 1601 C CA . ALA A 1 204 ? 25.653 -3.306 -21.785 1.00 79.25 204 ALA A CA 1
ATOM 1602 C C . ALA A 1 204 ? 24.626 -2.903 -20.718 1.00 79.25 204 ALA A C 1
ATOM 1604 O O . ALA A 1 204 ? 24.056 -3.779 -20.069 1.00 79.25 204 ALA A O 1
ATOM 1605 N N . ILE A 1 205 ? 24.350 -1.605 -20.560 1.00 77.12 205 ILE A N 1
ATOM 1606 C CA . ILE A 1 205 ? 23.342 -1.106 -19.614 1.00 77.12 205 ILE A CA 1
ATOM 1607 C C . ILE A 1 205 ? 21.947 -1.556 -20.060 1.00 77.12 205 ILE A C 1
ATOM 1609 O O . ILE A 1 205 ? 21.197 -2.112 -19.255 1.00 77.12 205 ILE A O 1
ATOM 1613 N N . ASP A 1 206 ? 21.631 -1.405 -21.347 1.00 75.38 206 ASP A N 1
ATOM 1614 C CA . ASP A 1 206 ? 20.345 -1.827 -21.916 1.00 75.38 206 ASP A CA 1
ATOM 1615 C C . ASP A 1 206 ? 20.147 -3.345 -21.814 1.00 75.38 206 ASP A C 1
ATOM 1617 O O . ASP A 1 206 ? 19.062 -3.828 -21.468 1.00 75.38 206 ASP A O 1
ATOM 1621 N N . PHE A 1 207 ? 21.218 -4.115 -22.030 1.00 78.50 207 PHE A N 1
ATOM 1622 C CA . PHE A 1 207 ? 21.208 -5.566 -21.876 1.00 78.50 207 PHE A CA 1
ATOM 1623 C C . PHE A 1 207 ? 20.956 -5.993 -20.422 1.00 78.50 207 PHE A C 1
ATOM 1625 O O . PHE A 1 207 ? 20.105 -6.850 -20.171 1.00 78.50 207 PHE A O 1
ATOM 1632 N N . ILE A 1 208 ? 21.625 -5.357 -19.452 1.00 82.12 208 ILE A N 1
ATOM 1633 C CA . ILE A 1 208 ? 21.394 -5.600 -18.019 1.00 82.12 208 ILE A CA 1
ATOM 1634 C C . ILE A 1 208 ? 19.946 -5.260 -17.647 1.00 82.12 208 ILE A C 1
ATOM 1636 O O . ILE A 1 208 ? 19.280 -6.061 -16.989 1.00 82.12 208 ILE A O 1
ATOM 1640 N N . CYS A 1 209 ? 19.430 -4.115 -18.104 1.00 76.31 209 CYS A N 1
ATOM 1641 C CA . CYS A 1 209 ? 18.054 -3.694 -17.835 1.00 76.31 209 CYS A CA 1
ATOM 1642 C C . CYS A 1 209 ? 17.034 -4.700 -18.394 1.00 76.31 209 CYS A C 1
ATOM 1644 O O . CYS A 1 209 ? 16.079 -5.072 -17.708 1.00 76.31 209 CYS A O 1
ATOM 1646 N N . THR A 1 210 ? 17.286 -5.216 -19.600 1.00 76.50 210 THR A N 1
ATOM 1647 C CA . THR A 1 210 ? 16.453 -6.238 -20.247 1.00 76.50 210 THR A CA 1
ATOM 1648 C C . THR A 1 210 ? 16.464 -7.552 -19.462 1.00 76.50 210 THR A C 1
ATOM 1650 O O . THR A 1 210 ? 15.399 -8.104 -19.182 1.00 76.50 210 THR A O 1
ATOM 1653 N N . ILE A 1 211 ? 17.639 -8.037 -19.039 1.00 84.75 211 ILE A N 1
ATOM 1654 C CA . ILE A 1 211 ? 17.755 -9.264 -18.230 1.00 84.75 211 ILE A CA 1
ATOM 1655 C C . ILE A 1 211 ? 17.022 -9.111 -16.896 1.00 84.75 211 ILE A C 1
ATOM 1657 O O . ILE A 1 211 ? 16.261 -10.002 -16.513 1.00 84.75 211 ILE A O 1
ATOM 1661 N N . ILE A 1 212 ? 17.215 -7.985 -16.200 1.00 85.38 212 ILE A N 1
ATOM 1662 C CA . ILE A 1 212 ? 16.541 -7.707 -14.925 1.00 85.38 212 ILE A CA 1
ATOM 1663 C C . ILE A 1 212 ? 15.022 -7.653 -15.130 1.00 85.38 212 ILE A C 1
ATOM 1665 O O . ILE A 1 212 ? 14.285 -8.276 -14.364 1.00 85.38 212 ILE A O 1
ATOM 1669 N N . GLY A 1 213 ? 14.547 -6.979 -16.182 1.00 79.56 213 GLY A N 1
ATOM 1670 C CA . GLY A 1 213 ? 13.127 -6.909 -16.533 1.00 79.56 213 GLY A CA 1
ATOM 1671 C C . GLY A 1 213 ? 12.511 -8.288 -16.791 1.00 79.56 213 GLY A C 1
ATOM 1672 O O . GLY A 1 213 ? 11.478 -8.619 -16.207 1.00 79.56 213 GLY A O 1
ATOM 1673 N N . VAL A 1 214 ? 13.175 -9.134 -17.589 1.00 84.25 214 VAL A N 1
ATOM 1674 C CA . VAL A 1 214 ? 12.723 -10.508 -17.883 1.00 84.25 214 VAL A CA 1
ATOM 1675 C C . VAL A 1 214 ? 12.732 -11.386 -16.631 1.00 84.25 214 VAL A C 1
ATOM 1677 O O . VAL A 1 214 ? 11.790 -12.155 -16.416 1.00 84.25 214 VAL A O 1
ATOM 1680 N N . ALA A 1 215 ? 13.760 -11.273 -15.786 1.00 86.75 215 ALA A N 1
ATOM 1681 C CA . ALA A 1 215 ? 13.861 -12.029 -14.542 1.00 86.75 215 ALA A CA 1
ATOM 1682 C C . ALA A 1 215 ? 12.750 -11.640 -13.553 1.00 86.75 215 ALA A C 1
ATOM 1684 O O . ALA A 1 215 ? 12.063 -12.521 -13.029 1.00 86.75 215 ALA A O 1
ATOM 1685 N N . LEU A 1 216 ? 12.519 -10.336 -13.350 1.00 80.81 216 LEU A N 1
ATOM 1686 C CA . LEU A 1 216 ? 11.443 -9.819 -12.499 1.00 80.81 216 LEU A CA 1
ATOM 1687 C C . LEU A 1 216 ? 10.062 -10.193 -13.040 1.00 80.81 216 LEU A C 1
ATOM 1689 O O . LEU A 1 216 ? 9.204 -10.626 -12.270 1.00 80.81 216 LEU A O 1
ATOM 1693 N N . GLY A 1 217 ? 9.848 -10.084 -14.354 1.00 83.19 217 GLY A N 1
ATOM 1694 C CA . GLY A 1 217 ? 8.605 -10.500 -15.005 1.00 83.19 217 GLY A CA 1
ATOM 1695 C C . GLY A 1 217 ? 8.339 -11.996 -14.829 1.00 83.19 217 GLY A C 1
ATOM 1696 O O . GLY A 1 217 ? 7.266 -12.386 -14.372 1.00 83.19 217 GLY A O 1
ATOM 1697 N N . SER A 1 218 ? 9.344 -12.836 -15.092 1.00 86.06 218 SER A N 1
ATOM 1698 C CA . SER A 1 218 ? 9.244 -14.295 -14.943 1.00 86.06 218 SER A CA 1
ATOM 1699 C C . SER A 1 218 ? 9.005 -14.725 -13.494 1.00 86.06 218 SER A C 1
ATOM 1701 O O . SER A 1 218 ? 8.236 -15.654 -13.243 1.00 86.06 218 SER A O 1
ATOM 1703 N N . TRP A 1 219 ? 9.649 -14.059 -12.533 1.00 87.06 219 TRP A N 1
ATOM 1704 C CA . TRP A 1 219 ? 9.452 -14.312 -11.105 1.00 87.06 219 TRP A CA 1
ATOM 1705 C C . TRP A 1 219 ? 8.049 -13.902 -10.645 1.00 87.06 219 TRP A C 1
ATOM 1707 O O . TRP A 1 219 ? 7.359 -14.692 -10.001 1.00 87.06 219 TRP A O 1
ATOM 1717 N N . THR A 1 220 ? 7.595 -12.711 -11.045 1.00 81.62 220 THR A N 1
ATOM 1718 C CA . THR A 1 220 ? 6.251 -12.206 -10.721 1.00 81.62 220 THR A CA 1
ATOM 1719 C C . THR A 1 220 ? 5.171 -13.115 -11.306 1.00 81.62 220 THR A C 1
ATOM 1721 O O . THR A 1 220 ? 4.219 -13.453 -10.611 1.00 81.62 220 THR A O 1
ATOM 1724 N N . TRP A 1 221 ? 5.353 -13.584 -12.545 1.00 82.31 221 TRP A N 1
ATOM 1725 C CA . TRP A 1 221 ? 4.435 -14.510 -13.210 1.00 82.31 221 TRP A CA 1
ATOM 1726 C C . TRP A 1 221 ? 4.323 -15.863 -12.498 1.00 82.31 221 TRP A C 1
ATOM 1728 O O . TRP A 1 221 ? 3.226 -16.404 -12.378 1.00 82.31 221 TRP A O 1
ATOM 1738 N N . LYS A 1 222 ? 5.439 -16.413 -11.996 1.00 85.00 222 LYS A N 1
ATOM 1739 C CA . LYS A 1 222 ? 5.418 -17.660 -11.211 1.00 85.00 222 LYS A CA 1
ATOM 1740 C C . LYS A 1 222 ? 4.651 -17.483 -9.897 1.00 85.00 222 LYS A C 1
ATOM 1742 O O . LYS A 1 222 ? 3.729 -18.244 -9.651 1.00 85.00 222 LYS A O 1
ATOM 1747 N N . ASN A 1 223 ? 4.915 -16.407 -9.154 1.00 77.69 223 ASN A N 1
ATOM 1748 C CA . ASN A 1 223 ? 4.208 -16.079 -7.903 1.00 77.69 223 ASN A CA 1
ATOM 1749 C C . ASN A 1 223 ? 2.735 -15.647 -8.087 1.00 77.69 223 ASN A C 1
ATOM 1751 O O . ASN A 1 223 ? 2.067 -15.287 -7.115 1.00 77.69 223 ASN A O 1
ATOM 1755 N N . MET A 1 224 ? 2.246 -15.548 -9.326 1.00 72.81 224 MET A N 1
ATOM 1756 C CA . MET A 1 224 ? 0.827 -15.326 -9.630 1.00 72.81 224 MET A CA 1
ATOM 1757 C C . MET A 1 224 ? 0.074 -16.625 -9.921 1.00 72.81 224 MET A C 1
ATOM 1759 O O . MET A 1 224 ? -1.153 -16.606 -9.890 1.00 72.81 224 MET A O 1
ATOM 1763 N N . LYS A 1 225 ? 0.782 -17.709 -10.259 1.00 73.06 225 LYS A N 1
ATOM 1764 C CA . LYS A 1 225 ? 0.178 -19.022 -10.517 1.00 73.06 225 LYS A CA 1
ATOM 1765 C C . LYS A 1 225 ? -0.007 -19.854 -9.249 1.00 73.06 225 LYS A C 1
ATOM 1767 O O . LYS A 1 225 ? -0.868 -20.728 -9.259 1.00 73.06 225 LYS A O 1
ATOM 1772 N N . ASP A 1 226 ? 0.801 -19.574 -8.232 1.00 59.69 226 ASP A N 1
ATOM 1773 C CA . ASP A 1 226 ? 0.683 -20.105 -6.872 1.00 59.69 226 ASP A CA 1
ATOM 1774 C C . ASP A 1 226 ? -0.235 -19.207 -6.025 1.00 59.69 226 ASP A C 1
ATOM 1776 O O . ASP A 1 226 ? -1.035 -19.765 -5.244 1.00 59.69 226 ASP A O 1
#

Secondary structure (DSSP, 8-state):
-HHHHHHHHHHHHHHHHHHSTT-----------------PPP----------------------------------------SS---S--HHHHHHHHHTS---HHHHHHB-HHHHHHHHHTT-PPPTT---GGGBPPHHHHHHHHHHHHHHHTTS-THHHHHHHHHHHHHHHHHHHHHHHHHHHTT-TT--TT-EETTEEHHHHHHHHHHHHHHHHHHHHHHHH-

pLDDT: mean 72.11, std 16.92, range [44.09, 97.81]

Organism: NCBI:txid426638

Solvent-accessible surface area (backbone atoms only — not comparable to full-atom values): 14446 Å² total; per-residue (Å²): 112,72,71,59,53,52,52,51,51,50,51,50,50,51,51,48,50,64,73,62,56,81,76,74,81,76,90,70,83,80,92,78,79,84,84,76,84,80,79,75,76,84,77,84,74,83,76,83,79,80,87,81,83,82,84,89,82,90,85,82,84,90,80,90,84,86,77,85,87,78,90,76,92,69,83,87,68,81,83,68,82,80,79,70,85,56,87,60,71,50,68,68,60,52,47,45,39,39,77,75,30,64,39,52,73,72,54,64,73,34,38,38,40,82,52,51,57,59,37,60,77,67,65,56,58,60,54,93,92,50,82,60,70,88,52,38,56,60,73,71,57,57,55,51,55,51,48,52,46,51,54,65,62,43,72,67,50,69,59,58,62,52,48,51,52,24,51,52,42,25,51,50,19,47,48,56,47,50,53,50,52,54,45,53,76,64,66,48,93,86,65,62,91,72,60,48,62,93,81,39,47,55,65,56,55,25,49,50,39,28,52,52,17,52,51,52,41,54,52,52,55,53,70,68,76,110

Sequence (226 aa):
MRRLQTILLVLLGVYIHETFGFVTPSLQNTKLFSSKKQKSRPSYRIFEKESDVDENVIASLPPSATPEADDISELAKDASPEGTSVLFINQQTKRILIEELGYSRKEVERLRPELAAPIVSKRLSRPAEGVPEDWMIPEEETSSAMLERLENESKYPLKFPLLAVSLILFGKGFGDALITIIKVNIDFPGASLSESFMGFPVLAIDFICTIIGVALGSWTWKNMKD

Foldseek 3Di:
DVVVVVVVVVVVVVVCCVVVPDPPPPPDDDPDDDDDDPPDDDDDDPDPDDDDDDDDDDDDDDDDDDDDDDDPPDDPDDPPPPDPPCQDADPVLLCCCCVPQPADNVQNRFFGNVVSVVCSVVVHHADPVGDDCVRGDPPVVVVVVVVVVVVVVCVVPCLVVLLVVLVVLQCVLVVVLVVLVVCVVVPPPPSDQPPADVNHRPNVVSVVSNVVSVVSNVVSVVVVVD